Protein 6YOA (pdb70)

Foldseek 3Di:
DFKFKEKEAEWAPQQQQQADFPPIGTFFFWKKKKWWAPAPPHHTPDIDMWTAHPRRMTIDIDPDFDFFIWMKMAGDAGPDPQFTAQDDPVHDGDIGIDTDGGDGDDYHYDYYGYTYRPDHDDCSVVRCVVVPHDRDPD/DKAKEKEFEWAPQAQQFADFPPIGGFFFWKKKKWWAADVVRGGDDIDIWTAHPRRMTMDIGDCVVPWTKMKMATDATPDVQFGAQDDDPPHGDIFIDTHDDPPSDYHYGYYGYTYGPDHDPCVVVGCVVVPHDRDDD

Sequence (275 aa):
VSQFYIQGQVYCDTCRARFITELSEFIPGAGVRLQCKDGENGKITFTEVGYTRAEGLYSMLIERDHKNEFCEITLLSSSRKDCDEIPIEGWVKPSLKFMLNTVNGTTRTINPLGFFKKEALPKCPQVFNKLGMYPPNMSQFYIQGQVYCDTCRARFITELSEFIPGAGVRLQCKDGENGKITFTEVGYTRAEGLYSMLIERDHKNEFCEITLLSSSRKDCDEIPIEGWVKPSLKFMLNTVNGTTRTINPLGFFKKEALPKCPQVFNKLGMYPPNM

InterPro domains:
  IPR006040 Allergen Ole e 1, conserved site [PS00925] (14-23)
  IPR006041 Pollen allergen Ole e 1 family [PTHR31614] (9-142)

Secondary structure (DSSP, 8-state):
---EEEEEEEEEETT--SS--TT-EE-TT-EEEEEEESSSSS-EEEEEEEEB-GGGEEEEEE-S--EEEEEEEEEEE-S-TTS-BPP-BTTB---EEEEEE--TT-EEE---EEEEPSS--TTHHHHHHHTT-PPP--/--EEEEEEEEEETTS-SS--TT-EE-SS-EEEEEEE-TTTSSEEEEEEEE--GGGEEEEEE-GGG-S-EEEEEE---S-GGG-BPPPSSSS---EEEE---STT--EEPPPEEEEPSS--TTHHHHHHHTT-PPP--

B-factor: mean 86.42, std 21.05, range [40.09, 164.12]

Nearest PDB structures (foldseek):
  6yoa-assembly1_B  TM=9.513E-01  e=1.052E-23  Ligustrum vulgare
  4z8w-assembly1_A  TM=8.517E-01  e=1.458E-10  Plantago lanceolata
  6jhh-assembly1_A  TM=6.043E-01  e=5.921E-01  Paenibacillus barengoltzii
  6jfj-assembly1_A  TM=5.584E-01  e=1.265E+00  Paenibacillus barengoltzii
  5gni-assembly1_A  TM=4.756E-01  e=1.952E+00  Homo sapiens

Solvent-accessible surface area: 13409 Å² total; per-residue (Å²): 156,21,83,6,92,0,25,0,4,0,8,0,1,3,6,79,0,66,14,3,3,47,59,18,85,45,4,76,32,0,0,0,98,1,61,0,56,92,13,111,134,28,159,72,59,22,45,54,57,10,131,6,142,64,90,0,5,0,38,1,84,1,78,89,89,15,118,86,21,33,0,58,0,31,8,86,41,13,71,78,141,86,0,50,62,38,12,70,43,35,113,54,99,22,25,29,57,16,72,3,65,4,93,94,62,47,58,98,8,8,21,21,12,9,5,7,37,109,138,51,64,134,127,4,77,105,2,13,98,145,12,38,9,90,69,26,87,24,104,92,8,77,4,28,0,6,0,11,0,0,4,7,85,0,77,15,5,8,102,46,18,85,53,2,68,36,0,0,0,76,1,39,1,94,41,56,173,69,56,132,86,39,32,70,64,69,7,114,5,132,74,95,0,30,1,26,5,106,1,74,101,108,28,116,82,31,97,1,30,0,16,8,102,42,30,72,69,167,66,0,72,77,60,9,95,42,22,78,49,99,17,22,15,45,3,81,4,53,21,114,152,33,84,47,36,10,4,12,17,17,7,5,4,30,183,110,41,58,115,125,3,86,116,10,14,116,113,17,39,9,79,66,27,87,104

Structure (mmCIF, N/CA/C/O backbone):
data_6YOA
#
_entry.id   6YOA
#
_cell.length_a   76.484
_cell.length_b   76.484
_cell.length_c   113.498
_cell.angle_alpha   90.000
_cell.angle_beta   90.000
_cell.angle_gamma   120.000
#
_symmetry.space_group_name_H-M   'P 31 2 1'
#
loop_
_entity.id
_entity.type
_entity.pdbx_description
1 polymer 'Major pollen allergen Lig v 1'
2 non-polymer 'NICKEL (II) ION'
#
loop_
_atom_site.group_PDB
_atom_site.id
_atom_site.type_symbol
_atom_site.label_atom_id
_atom_site.label_alt_id
_atom_site.label_comp_id
_atom_site.label_asym_id
_atom_site.label_entity_id
_atom_site.label_seq_id
_atom_site.pdbx_PDB_ins_code
_atom_site.Cartn_x
_atom_site.Cartn_y
_atom_site.Cartn_z
_atom_site.occupancy
_atom_site.B_iso_or_equiv
_atom_site.auth_seq_id
_atom_site.auth_comp_id
_atom_site.auth_asym_id
_atom_site.auth_atom_id
_atom_site.pdbx_PDB_model_num
ATOM 1 N N . VAL A 1 8 ? 6.273 12.082 -21.035 1.00 82.21 8 VAL A N 1
ATOM 2 C CA . VAL A 1 8 ? 7.157 11.441 -20.063 1.00 105.81 8 VAL A CA 1
ATOM 3 C C . VAL A 1 8 ? 8.432 12.264 -19.893 1.00 117.91 8 VAL A C 1
ATOM 4 O O . VAL A 1 8 ? 8.892 12.925 -20.826 1.00 119.36 8 VAL A O 1
ATOM 8 N N . SER A 1 9 ? 9.007 12.211 -18.687 1.00 117.93 9 SER A N 1
ATOM 9 C CA . SER A 1 9 ? 10.260 12.891 -18.357 1.00 118.65 9 SER A CA 1
ATOM 10 C C . SER A 1 9 ? 11.465 11.982 -18.626 1.00 118.47 9 SER A C 1
ATOM 11 O O . SER A 1 9 ? 11.328 10.770 -18.805 1.00 121.36 9 SER A O 1
ATOM 14 N N . GLN A 1 10 ? 12.650 12.600 -18.702 1.00 112.26 10 GLN A N 1
ATOM 15 C CA . GLN A 1 10 ? 13.910 11.877 -18.896 1.00 111.18 10 GLN A CA 1
ATOM 16 C C . GLN A 1 10 ? 15.016 12.638 -18.167 1.00 116.02 10 GLN A C 1
ATOM 17 O O . GLN A 1 10 ? 15.517 13.642 -18.680 1.00 113.70 10 GLN A O 1
ATOM 23 N N . PHE A 1 11 ? 15.419 12.144 -16.990 1.00 111.59 11 PHE A N 1
ATOM 24 C CA . PHE A 1 11 ? 16.351 12.822 -16.088 1.00 101.54 11 PHE A CA 1
ATOM 25 C C . PHE A 1 11 ? 17.559 11.931 -15.806 1.00 104.52 11 PHE A C 1
ATOM 26 O O . PHE A 1 11 ? 17.398 10.788 -15.367 1.00 101.96 11 PHE A O 1
ATOM 34 N N . TYR A 1 12 ? 18.761 12.465 -16.041 1.00 104.61 12 TYR A N 1
ATOM 35 C CA . TYR A 1 12 ? 20.004 11.671 -15.871 1.00 99.39 12 TYR A CA 1
ATOM 36 C C . TYR A 1 12 ? 20.857 12.178 -14.712 1.00 95.60 12 TYR A C 1
ATOM 37 O O . TYR A 1 12 ? 21.090 13.389 -14.618 1.00 98.33 12 TYR A O 1
ATOM 46 N N . ILE A 1 13 ? 21.338 11.247 -13.890 1.00 87.48 13 ILE A N 1
ATOM 47 C CA . ILE A 1 13 ? 22.259 11.578 -12.767 1.00 95.35 13 ILE A CA 1
ATOM 48 C C . ILE A 1 13 ? 23.518 10.743 -12.985 1.00 84.87 13 ILE A C 1
ATOM 49 O O . ILE A 1 13 ? 23.406 9.523 -13.051 1.00 78.18 13 ILE A O 1
ATOM 54 N N . GLN A 1 14 ? 24.667 11.401 -13.111 1.00 82.37 14 GLN A N 1
ATOM 55 C CA . GLN A 1 14 ? 25.925 10.689 -13.428 1.00 78.05 14 GLN A CA 1
ATOM 56 C C . GLN A 1 14 ? 26.963 10.907 -12.331 1.00 71.46 14 GLN A C 1
ATOM 57 O O . GLN A 1 14 ? 26.987 11.991 -11.755 1.00 74.09 14 GLN A O 1
ATOM 63 N N . GLY A 1 15 ? 27.767 9.878 -12.071 1.00 65.76 15 GLY A N 1
ATOM 64 C CA . GLY A 1 15 ? 28.883 9.913 -11.147 1.00 65.67 15 GLY A CA 1
ATOM 65 C C . GLY A 1 15 ? 30.120 9.314 -11.789 1.00 46.96 15 GLY A C 1
ATOM 66 O O . GLY A 1 15 ? 30.100 8.915 -12.953 1.00 60.45 15 GLY A O 1
ATOM 67 N N . GLN A 1 16 ? 31.200 9.254 -11.012 1.00 61.36 16 GLN A N 1
ATOM 68 C CA . GLN A 1 16 ? 32.455 8.677 -11.480 1.00 54.24 16 GLN A CA 1
ATOM 69 C C . GLN A 1 16 ? 32.919 7.599 -10.515 1.00 55.24 16 GLN A C 1
ATOM 70 O O . GLN A 1 16 ? 32.680 7.677 -9.306 1.00 56.06 16 GLN A O 1
ATOM 76 N N . VAL A 1 17 ? 33.585 6.585 -11.064 1.00 55.09 17 VAL A N 1
ATOM 77 C CA . VAL A 1 17 ? 34.244 5.550 -10.273 1.00 59.57 17 VAL A CA 1
ATOM 78 C C . VAL A 1 17 ? 35.747 5.671 -10.502 1.00 55.88 17 VAL A C 1
ATOM 79 O O . VAL A 1 17 ? 36.203 5.768 -11.650 1.00 54.54 17 VAL A O 1
ATOM 83 N N . TYR A 1 18 ? 36.507 5.699 -9.407 1.00 55.82 18 TYR A N 1
ATOM 84 C CA . TYR A 1 18 ? 37.955 5.853 -9.442 1.00 71.31 18 TYR A CA 1
ATOM 85 C C . TYR A 1 18 ? 38.598 4.709 -8.670 1.00 64.65 18 TYR A C 1
ATOM 86 O O . TYR A 1 18 ? 37.974 4.097 -7.799 1.00 62.07 18 TYR A O 1
ATOM 95 N N . CYS A 1 19 ? 39.860 4.426 -8.999 1.00 62.35 19 CYS A N 1
ATOM 96 C CA . CYS A 1 19 ? 40.677 3.505 -8.214 1.00 59.14 19 CYS A CA 1
ATOM 97 C C . CYS A 1 19 ? 41.403 4.323 -7.152 1.00 70.12 19 CYS A C 1
ATOM 98 O O . CYS A 1 19 ? 42.311 5.103 -7.470 1.00 65.92 19 CYS A O 1
ATOM 101 N N . ASP A 1 20 ? 40.978 4.175 -5.895 1.00 65.45 20 ASP A N 1
ATOM 102 C CA . ASP A 1 20 ? 41.671 4.851 -4.810 1.00 59.51 20 ASP A CA 1
ATOM 103 C C . ASP A 1 20 ? 43.061 4.250 -4.683 1.00 68.89 20 ASP A C 1
ATOM 104 O O . ASP A 1 20 ? 43.274 3.267 -3.963 1.00 73.17 20 ASP A O 1
ATOM 109 N N . THR A 1 21 ? 44.011 4.836 -5.405 1.00 75.07 21 THR A N 1
ATOM 110 C CA . THR A 1 21 ? 45.352 4.276 -5.467 1.00 71.46 21 THR A CA 1
ATOM 111 C C . THR A 1 21 ? 46.071 4.383 -4.133 1.00 74.14 21 THR A C 1
ATOM 112 O O . THR A 1 21 ? 46.938 3.556 -3.829 1.00 95.25 21 THR A O 1
ATOM 116 N N . CYS A 1 22 ? 45.730 5.386 -3.332 1.00 79.09 22 CYS A N 1
ATOM 117 C CA . CYS A 1 22 ? 46.381 5.632 -2.054 1.00 87.27 22 CYS A CA 1
ATOM 118 C C . CYS A 1 22 ? 45.577 5.102 -0.876 1.00 82.46 22 CYS A C 1
ATOM 119 O O . CYS A 1 22 ? 45.959 5.336 0.277 1.00 83.64 22 CYS A O 1
ATOM 122 N N . ARG A 1 23 ? 44.473 4.399 -1.141 1.00 84.18 23 ARG A N 1
ATOM 123 C CA . ARG A 1 23 ? 43.618 3.835 -0.093 1.00 84.28 23 ARG A CA 1
ATOM 124 C C . ARG A 1 23 ? 43.172 4.908 0.902 1.00 80.49 23 ARG A C 1
ATOM 125 O O . ARG A 1 23 ? 43.126 4.682 2.111 1.00 84.74 23 ARG A O 1
ATOM 133 N N . ALA A 1 24 ? 42.830 6.088 0.388 1.00 87.04 24 ALA A N 1
ATOM 134 C CA . ALA A 1 24 ? 42.530 7.235 1.235 1.00 85.32 24 ALA A CA 1
ATOM 135 C C . ALA A 1 24 ? 41.043 7.421 1.509 1.00 78.71 24 ALA A C 1
ATOM 136 O O . ALA A 1 24 ? 40.686 8.313 2.287 1.00 78.69 24 ALA A O 1
ATOM 138 N N . ARG A 1 25 ? 40.174 6.613 0.902 1.00 72.70 25 ARG A N 1
ATOM 139 C CA . ARG A 1 25 ? 38.722 6.765 0.976 1.00 64.75 25 ARG A CA 1
ATOM 140 C C . ARG A 1 25 ? 38.248 8.103 0.408 1.00 61.81 25 ARG A C 1
ATOM 141 O O . ARG A 1 25 ? 37.103 8.503 0.645 1.00 51.88 25 ARG A O 1
ATOM 149 N N . PHE A 1 26 ? 39.108 8.812 -0.323 1.00 63.09 26 PHE A N 1
ATOM 150 C CA . PHE A 1 26 ? 38.706 9.939 -1.153 1.00 70.39 26 PHE A CA 1
ATOM 151 C C . PHE A 1 26 ? 39.627 9.970 -2.364 1.00 67.06 26 PHE A C 1
ATOM 152 O O . PHE A 1 26 ? 40.599 9.216 -2.452 1.00 65.68 26 PHE A O 1
ATOM 160 N N . ILE A 1 27 ? 39.319 10.852 -3.299 1.00 59.49 27 ILE A N 1
ATOM 161 C CA . ILE A 1 27 ? 39.959 10.849 -4.606 1.00 58.23 27 ILE A CA 1
ATOM 162 C C . ILE A 1 27 ? 41.095 11.866 -4.588 1.00 65.37 27 ILE A C 1
ATOM 163 O O . ILE A 1 27 ? 40.934 12.973 -4.061 1.00 61.76 27 ILE A O 1
ATOM 168 N N . THR A 1 28 ? 42.256 11.482 -5.120 1.00 66.13 28 THR A N 1
ATOM 169 C CA . THR A 1 28 ? 43.463 12.297 -5.021 1.00 62.51 28 THR A CA 1
ATOM 170 C C . THR A 1 28 ? 44.065 12.517 -6.400 1.00 67.04 28 THR A C 1
ATOM 171 O O . THR A 1 28 ? 43.573 12.028 -7.412 1.00 56.27 28 THR A O 1
ATOM 175 N N . GLU A 1 29 ? 45.193 13.234 -6.418 1.00 78.81 29 GLU A N 1
ATOM 176 C CA . GLU A 1 29 ? 45.915 13.554 -7.680 1.00 73.75 29 GLU A CA 1
ATOM 177 C C . GLU A 1 29 ? 46.416 12.267 -8.349 1.00 78.57 29 GLU A C 1
ATOM 178 O O . GLU A 1 29 ? 46.617 12.290 -9.579 1.00 86.02 29 GLU A O 1
ATOM 184 N N . LEU A 1 30 ? 46.610 11.192 -7.575 1.00 70.27 30 LEU A N 1
ATOM 185 C CA . LEU A 1 30 ? 47.099 9.943 -8.140 1.00 80.59 30 LEU A CA 1
ATOM 186 C C . LEU A 1 30 ? 46.042 8.839 -8.137 1.00 77.91 30 LEU A C 1
ATOM 187 O O . LEU A 1 30 ? 46.397 7.656 -8.208 1.00 67.06 30 LEU A O 1
ATOM 192 N N . SER A 1 31 ? 44.762 9.193 -8.037 1.00 68.41 31 SER A N 1
ATOM 193 C CA . SER A 1 31 ? 43.670 8.263 -8.286 1.00 66.48 31 SER A CA 1
ATOM 194 C C . SER A 1 31 ? 43.496 8.055 -9.791 1.00 76.14 31 SER A C 1
ATOM 195 O O . SER A 1 31 ? 43.859 8.910 -10.606 1.00 78.15 31 SER A O 1
ATOM 198 N N . GLU A 1 32 ? 42.947 6.897 -10.163 1.00 62.01 32 GLU A N 1
ATOM 199 C CA . GLU A 1 32 ? 42.780 6.526 -11.568 1.00 59.94 32 GLU A CA 1
ATOM 200 C C . GLU A 1 32 ? 41.361 6.023 -11.758 1.00 80.61 32 GLU A C 1
ATOM 201 O O . GLU A 1 32 ? 40.907 5.157 -11.005 1.00 83.42 32 GLU A O 1
ATOM 207 N N . PHE A 1 33 ? 40.663 6.557 -12.749 1.00 70.35 33 PHE A N 1
ATOM 208 C CA . PHE A 1 33 ? 39.285 6.143 -12.917 1.00 63.48 33 PHE A CA 1
ATOM 209 C C . PHE A 1 33 ? 39.217 4.739 -13.516 1.00 65.60 33 PHE A C 1
ATOM 210 O O . PHE A 1 33 ? 40.135 4.276 -14.200 1.00 63.91 33 PHE A O 1
ATOM 218 N N . ILE A 1 34 ? 38.118 4.050 -13.231 1.00 67.18 34 ILE A N 1
ATOM 219 C CA . ILE A 1 34 ? 37.874 2.701 -13.729 1.00 57.79 34 ILE A CA 1
ATOM 220 C C . ILE A 1 34 ? 36.771 2.782 -14.781 1.00 68.24 34 ILE A C 1
ATOM 221 O O . ILE A 1 34 ? 35.604 3.048 -14.442 1.00 55.60 34 ILE A O 1
ATOM 226 N N . PRO A 1 35 ? 37.088 2.586 -16.059 1.00 73.66 35 PRO A N 1
ATOM 227 C CA . PRO A 1 35 ? 36.039 2.374 -17.062 1.00 71.59 35 PRO A CA 1
ATOM 228 C C . PRO A 1 35 ? 35.537 0.939 -17.003 1.00 75.86 35 PRO A C 1
ATOM 229 O O . PRO A 1 35 ? 36.310 -0.006 -16.811 1.00 77.16 35 PRO A O 1
ATOM 233 N N . GLY A 1 36 ? 34.225 0.779 -17.152 1.00 67.44 36 GLY A N 1
ATOM 234 C CA . GLY A 1 36 ? 33.619 -0.533 -17.021 1.00 72.58 36 GLY A CA 1
ATOM 235 C C . GLY A 1 36 ? 33.342 -0.970 -15.601 1.00 74.13 36 GLY A C 1
ATOM 236 O O . GLY A 1 36 ? 33.203 -2.176 -15.354 1.00 72.65 36 GLY A O 1
ATOM 237 N N . ALA A 1 37 ? 33.271 -0.038 -14.652 1.00 60.29 37 ALA A N 1
ATOM 238 C CA . ALA A 1 37 ? 32.902 -0.420 -13.303 1.00 65.93 37 ALA A CA 1
ATOM 239 C C . ALA A 1 37 ? 31.386 -0.570 -13.205 1.00 74.20 37 ALA A C 1
ATOM 240 O O . ALA A 1 37 ? 30.637 -0.159 -14.094 1.00 77.54 37 ALA A O 1
ATOM 242 N N . GLY A 1 38 ? 30.936 -1.177 -12.112 1.00 80.15 38 GLY A N 1
ATOM 243 C CA . GLY A 1 38 ? 29.527 -1.483 -11.901 1.00 78.61 38 GLY A CA 1
ATOM 244 C C . GLY A 1 38 ? 28.958 -0.711 -10.720 1.00 75.57 38 GLY A C 1
ATOM 245 O O . GLY A 1 38 ? 29.569 -0.663 -9.649 1.00 70.33 38 GLY A O 1
ATOM 246 N N . VAL A 1 39 ? 27.768 -0.147 -10.924 1.00 76.71 39 VAL A N 1
ATOM 247 C CA . VAL A 1 39 ? 27.129 0.755 -9.971 1.00 72.88 39 VAL A CA 1
ATOM 248 C C . VAL A 1 39 ? 25.659 0.366 -9.858 1.00 78.35 39 VAL A C 1
ATOM 249 O O . VAL A 1 39 ? 24.981 0.183 -10.877 1.00 78.36 39 VAL A O 1
ATOM 253 N N . ARG A 1 40 ? 25.164 0.233 -8.625 1.00 75.73 40 ARG A N 1
ATOM 254 C CA . ARG A 1 40 ? 23.774 -0.132 -8.368 1.00 85.72 40 ARG A CA 1
ATOM 255 C C . ARG A 1 40 ? 23.065 1.024 -7.675 1.00 74.57 40 ARG A C 1
ATOM 256 O O . ARG A 1 40 ? 23.464 1.442 -6.583 1.00 79.68 40 ARG A O 1
ATOM 264 N N . LEU A 1 41 ? 22.012 1.532 -8.304 1.00 82.04 41 LEU A N 1
ATOM 265 C CA . LEU A 1 41 ? 21.168 2.576 -7.741 1.00 85.54 41 LEU A CA 1
ATOM 266 C C . LEU A 1 41 ? 19.879 1.957 -7.211 1.00 96.72 41 LEU A C 1
ATOM 267 O O . LEU A 1 41 ? 19.346 1.011 -7.803 1.00 86.46 41 LEU A O 1
ATOM 272 N N . GLN A 1 42 ? 19.374 2.481 -6.092 1.00 100.13 42 GLN A N 1
ATOM 273 C CA . GLN A 1 42 ? 18.108 1.969 -5.563 1.00 102.06 42 GLN A CA 1
ATOM 274 C C . GLN A 1 42 ? 17.360 3.052 -4.799 1.00 86.64 42 GLN A C 1
ATOM 275 O O . GLN A 1 42 ? 17.878 3.581 -3.807 1.00 86.97 42 GLN A O 1
ATOM 281 N N . CYS A 1 43 ? 16.136 3.355 -5.233 1.00 80.35 43 CYS A N 1
ATOM 282 C CA . CYS A 1 43 ? 15.308 4.356 -4.574 1.00 94.11 43 CYS A CA 1
ATOM 283 C C . CYS A 1 43 ? 14.255 3.688 -3.687 1.00 105.07 43 CYS A C 1
ATOM 284 O O . CYS A 1 43 ? 13.927 2.505 -3.838 1.00 100.12 43 CYS A O 1
ATOM 287 N N . LYS A 1 44 ? 13.745 4.465 -2.731 1.00 104.04 44 LYS A N 1
ATOM 288 C CA . LYS A 1 44 ? 12.791 3.951 -1.763 1.00 101.18 44 LYS A CA 1
ATOM 289 C C . LYS A 1 44 ? 11.696 4.978 -1.500 1.00 111.25 44 LYS A C 1
ATOM 290 O O . LYS A 1 44 ? 11.923 6.192 -1.555 1.00 107.07 44 LYS A O 1
ATOM 296 N N . ASP A 1 45 ? 10.491 4.446 -1.261 1.00 119.49 45 ASP A N 1
ATOM 297 C CA . ASP A 1 45 ? 9.343 5.186 -0.738 1.00 123.85 45 ASP A CA 1
ATOM 298 C C . ASP A 1 45 ? 9.750 6.214 0.304 1.00 124.91 45 ASP A C 1
ATOM 299 O O . ASP A 1 45 ? 9.376 7.389 0.217 1.00 119.16 45 ASP A O 1
ATOM 304 N N . GLY A 1 46 ? 10.501 5.776 1.309 1.00 120.43 46 GLY A N 1
ATOM 305 C CA . GLY A 1 46 ? 11.063 6.644 2.313 1.00 109.45 46 GLY A CA 1
ATOM 306 C C . GLY A 1 46 ? 12.270 5.970 2.928 1.00 108.98 46 GLY A C 1
ATOM 307 O O . GLY A 1 46 ? 12.814 5.004 2.385 1.00 110.49 46 GLY A O 1
ATOM 308 N N . GLU A 1 47 ? 12.684 6.495 4.082 1.00 115.03 47 GLU A N 1
ATOM 309 C CA . GLU A 1 47 ? 13.807 5.898 4.796 1.00 121.83 47 GLU A CA 1
ATOM 310 C C . GLU A 1 47 ? 13.564 4.418 5.081 1.00 133.44 47 GLU A C 1
ATOM 311 O O . GLU A 1 47 ? 14.512 3.620 5.076 1.00 131.75 47 GLU A O 1
ATOM 317 N N . ASN A 1 48 ? 12.303 4.032 5.316 1.00 131.26 48 ASN A N 1
ATOM 318 C CA . ASN A 1 48 ? 11.939 2.651 5.611 1.00 129.57 48 ASN A CA 1
ATOM 319 C C . ASN A 1 48 ? 10.785 2.141 4.747 1.00 122.94 48 ASN A C 1
ATOM 320 O O . ASN A 1 48 ? 10.219 1.083 5.050 1.00 125.14 48 ASN A O 1
ATOM 325 N N . GLY A 1 49 ? 10.411 2.855 3.692 1.00 117.72 49 GLY A N 1
ATOM 326 C CA . GLY A 1 49 ? 9.380 2.395 2.787 1.00 118.75 49 GLY A CA 1
ATOM 327 C C . GLY A 1 49 ? 9.875 1.311 1.843 1.00 114.56 49 GLY A C 1
ATOM 328 O O . GLY A 1 49 ? 10.916 0.685 2.044 1.00 118.14 49 GLY A O 1
ATOM 329 N N . LYS A 1 50 ? 9.054 1.056 0.819 1.00 120.10 50 LYS A N 1
ATOM 330 C CA . LYS A 1 50 ? 9.355 0.029 -0.212 1.00 117.39 50 LYS A CA 1
ATOM 331 C C . LYS A 1 50 ? 10.104 0.701 -1.366 1.00 106.20 50 LYS A C 1
ATOM 332 O O . LYS A 1 50 ? 9.893 1.910 -1.584 1.00 110.04 50 LYS A O 1
ATOM 338 N N . ILE A 1 51 ? 10.942 -0.064 -2.068 1.00 100.28 51 ILE A N 1
ATOM 339 C CA . ILE A 1 51 ? 11.719 0.469 -3.179 1.00 109.16 51 ILE A CA 1
ATOM 340 C C . ILE A 1 51 ? 10.808 0.806 -4.346 1.00 105.54 51 ILE A C 1
ATOM 341 O O . ILE A 1 51 ? 9.880 0.058 -4.678 1.00 109.47 51 ILE A O 1
ATOM 346 N N . THR A 1 52 ? 11.075 1.944 -4.983 1.00 103.39 52 THR A N 1
ATOM 347 C CA . THR A 1 52 ? 10.330 2.280 -6.188 1.00 109.44 52 THR A CA 1
ATOM 348 C C . THR A 1 52 ? 10.919 1.572 -7.407 1.00 113.06 52 THR A C 1
ATOM 349 O O . THR A 1 52 ? 10.180 1.179 -8.318 1.00 114.38 52 THR A O 1
ATOM 353 N N . PHE A 1 53 ? 12.234 1.372 -7.426 1.00 113.72 53 PHE A N 1
ATOM 354 C CA . PHE A 1 53 ? 12.898 0.625 -8.491 1.00 114.05 53 PHE A CA 1
ATOM 355 C C . PHE A 1 53 ? 14.347 0.390 -8.079 1.00 107.13 53 PHE A C 1
ATOM 356 O O . PHE A 1 53 ? 14.769 0.751 -6.974 1.00 99.35 53 PHE A O 1
ATOM 364 N N . THR A 1 54 ? 15.104 -0.225 -8.987 1.00 114.12 54 THR A N 1
ATOM 365 C CA . THR A 1 54 ? 16.541 -0.412 -8.820 1.00 108.79 54 THR A CA 1
ATOM 366 C C . THR A 1 54 ? 17.153 -0.635 -10.199 1.00 109.91 54 THR A C 1
ATOM 367 O O . THR A 1 54 ? 16.670 -1.484 -10.960 1.00 108.68 54 THR A O 1
ATOM 371 N N . GLU A 1 55 ? 18.150 0.177 -10.548 1.00 111.45 55 GLU A N 1
ATOM 372 C CA . GLU A 1 55 ? 18.780 0.051 -11.884 1.00 104.88 55 GLU A CA 1
ATOM 373 C C . GLU A 1 55 ? 20.295 -0.083 -11.718 1.00 92.17 55 GLU A C 1
ATOM 374 O O . GLU A 1 55 ? 20.803 0.232 -10.647 1.00 93.54 55 GLU A O 1
ATOM 380 N N . VAL A 1 56 ? 20.963 -0.564 -12.759 1.00 86.76 56 VAL A N 1
ATOM 381 C CA . VAL A 1 56 ? 22.399 -0.797 -12.764 1.00 87.64 56 VAL A CA 1
ATOM 382 C C . VAL A 1 56 ? 22.995 -0.124 -13.986 1.00 89.48 56 VAL A C 1
ATOM 383 O O . VAL A 1 56 ? 22.512 -0.321 -15.108 1.00 88.78 56 VAL A O 1
ATOM 387 N N . GLY A 1 57 ? 24.043 0.667 -13.765 1.00 87.44 57 GLY A N 1
ATOM 388 C CA . GLY A 1 57 ? 24.770 1.285 -14.846 1.00 76.68 57 GLY A CA 1
ATOM 389 C C . GLY A 1 57 ? 26.242 0.968 -14.726 1.00 75.77 57 GLY A C 1
ATOM 390 O O . GLY A 1 57 ? 26.745 0.603 -13.662 1.00 88.35 57 GLY A O 1
ATOM 391 N N . TYR A 1 58 ? 26.935 1.099 -15.850 1.00 71.98 58 TYR A N 1
ATOM 392 C CA . TYR A 1 58 ? 28.370 0.894 -15.892 1.00 73.11 58 TYR A CA 1
ATOM 393 C C . TYR A 1 58 ? 29.044 2.146 -16.434 1.00 73.63 58 TYR A C 1
ATOM 394 O O . TYR A 1 58 ? 28.416 3.002 -17.069 1.00 59.26 58 TYR A O 1
ATOM 403 N N . THR A 1 59 ? 30.340 2.244 -16.167 1.00 74.73 59 THR A N 1
ATOM 404 C CA . THR A 1 59 ? 31.097 3.460 -16.418 1.00 54.51 59 THR A CA 1
ATOM 405 C C . THR A 1 59 ? 31.777 3.373 -17.777 1.00 61.05 59 THR A C 1
ATOM 406 O O . THR A 1 59 ? 32.381 2.345 -18.112 1.00 61.25 59 THR A O 1
ATOM 410 N N . ARG A 1 60 ? 31.655 4.442 -18.567 1.00 61.77 60 ARG A N 1
ATOM 411 C CA . ARG A 1 60 ? 32.390 4.533 -19.824 1.00 64.53 60 ARG A CA 1
ATOM 412 C C . ARG A 1 60 ? 33.761 5.156 -19.571 1.00 47.81 60 ARG A C 1
ATOM 413 O O . ARG A 1 60 ? 34.412 4.839 -18.570 1.00 47.01 60 ARG A O 1
ATOM 421 N N . ALA A 1 61 ? 34.209 6.042 -20.457 1.00 64.67 61 ALA A N 1
ATOM 422 C CA . ALA A 1 61 ? 35.491 6.702 -20.248 1.00 69.37 61 ALA A CA 1
ATOM 423 C C . ALA A 1 61 ? 35.451 7.589 -19.004 1.00 60.27 61 ALA A C 1
ATOM 424 O O . ALA A 1 61 ? 34.395 8.071 -18.577 1.00 71.09 61 ALA A O 1
ATOM 426 N N . GLU A 1 62 ? 36.639 7.763 -18.412 1.00 55.60 62 GLU A N 1
ATOM 427 C CA . GLU A 1 62 ? 36.857 8.564 -17.174 1.00 69.60 62 GLU A CA 1
ATOM 428 C C . GLU A 1 62 ? 36.001 8.005 -16.029 1.00 64.99 62 GLU A C 1
ATOM 429 O O . GLU A 1 62 ? 35.675 8.782 -15.110 1.00 58.56 62 GLU A O 1
ATOM 435 N N . GLY A 1 63 ? 35.656 6.712 -16.083 1.00 68.74 63 GLY A N 1
ATOM 436 C CA . GLY A 1 63 ? 34.881 6.103 -15.021 1.00 61.65 63 GLY A CA 1
ATOM 437 C C . GLY A 1 63 ? 33.498 6.677 -14.875 1.00 49.98 63 GLY A C 1
ATOM 438 O O . GLY A 1 63 ? 32.853 6.466 -13.847 1.00 54.80 63 GLY A O 1
ATOM 439 N N . LEU A 1 64 ? 33.022 7.399 -15.886 1.00 57.46 64 LEU A N 1
ATOM 440 C CA . LEU A 1 64 ? 31.747 8.098 -15.809 1.00 62.44 64 LEU A CA 1
ATOM 441 C C . LEU A 1 64 ? 30.601 7.170 -16.195 1.00 56.58 64 LEU A C 1
ATOM 442 O O . LEU A 1 64 ? 30.651 6.508 -17.235 1.00 70.19 64 LEU A O 1
ATOM 447 N N . TYR A 1 65 ? 29.567 7.128 -15.359 1.00 55.82 65 TYR A N 1
ATOM 448 C CA . TYR A 1 65 ? 28.362 6.349 -15.620 1.00 66.38 65 TYR A CA 1
ATOM 449 C C . TYR A 1 65 ? 27.147 7.272 -15.671 1.00 66.84 65 TYR A C 1
ATOM 450 O O . TYR A 1 65 ? 27.068 8.244 -14.914 1.00 64.95 65 TYR A O 1
ATOM 459 N N . SER A 1 66 ? 26.200 6.972 -16.562 1.00 77.49 66 SER A N 1
ATOM 460 C CA . SER A 1 66 ? 24.984 7.767 -16.725 1.00 73.82 66 SER A CA 1
ATOM 461 C C . SER A 1 66 ? 23.777 6.910 -16.374 1.00 77.05 66 SER A C 1
ATOM 462 O O . SER A 1 66 ? 23.589 5.829 -16.946 1.00 78.84 66 SER A O 1
ATOM 465 N N . MET A 1 67 ? 22.957 7.401 -15.452 1.00 86.33 67 MET A N 1
ATOM 466 C CA . MET A 1 67 ? 21.777 6.693 -14.983 1.00 82.98 67 MET A CA 1
ATOM 467 C C . MET A 1 67 ? 20.529 7.357 -15.543 1.00 89.21 67 MET A C 1
ATOM 468 O O . MET A 1 67 ? 20.428 8.588 -15.565 1.00 83.52 67 MET A O 1
ATOM 473 N N . LEU A 1 68 ? 19.580 6.534 -15.984 1.00 103.52 68 LEU A N 1
ATOM 474 C CA . LEU A 1 68 ? 18.345 6.996 -16.603 1.00 98.68 68 LEU A CA 1
ATOM 475 C C . LEU A 1 68 ? 17.203 6.978 -15.593 1.00 102.42 68 LEU A C 1
ATOM 476 O O . LEU A 1 68 ? 16.992 5.984 -14.892 1.00 112.31 68 LEU A O 1
ATOM 481 N N . ILE A 1 69 ? 16.463 8.074 -15.527 1.00 98.51 69 ILE A N 1
ATOM 482 C CA . ILE A 1 69 ? 15.246 8.144 -14.719 1.00 106.53 69 ILE A CA 1
ATOM 483 C C . ILE A 1 69 ? 14.102 8.413 -15.685 1.00 113.22 69 ILE A C 1
ATOM 484 O O . ILE A 1 69 ? 13.768 9.566 -15.982 1.00 106.88 69 ILE A O 1
ATOM 489 N N . GLU A 1 70 ? 13.479 7.340 -16.166 1.00 114.47 70 GLU A N 1
ATOM 490 C CA . GLU A 1 70 ? 12.438 7.472 -17.174 1.00 117.59 70 GLU A CA 1
ATOM 491 C C . GLU A 1 70 ? 11.140 8.063 -16.635 1.00 112.30 70 GLU A C 1
ATOM 492 O O . GLU A 1 70 ? 10.230 8.321 -17.425 1.00 114.12 70 GLU A O 1
ATOM 498 N N . ARG A 1 71 ? 11.020 8.284 -15.329 1.00 102.33 71 ARG A N 1
ATOM 499 C CA . ARG A 1 71 ? 9.698 8.535 -14.788 1.00 111.97 71 ARG A CA 1
ATOM 500 C C . ARG A 1 71 ? 9.565 10.000 -14.365 1.00 113.27 71 ARG A C 1
ATOM 501 O O . ARG A 1 71 ? 10.154 10.902 -14.982 1.00 111.30 71 ARG A O 1
ATOM 509 N N . ASP A 1 72 ? 8.747 10.239 -13.348 1.00 108.13 72 ASP A N 1
ATOM 510 C CA . ASP A 1 72 ? 8.810 11.440 -12.532 1.00 111.53 72 ASP A CA 1
ATOM 511 C C . ASP A 1 72 ? 8.843 10.992 -11.077 1.00 115.46 72 ASP A C 1
ATOM 512 O O . ASP A 1 72 ? 7.957 10.250 -10.631 1.00 116.67 72 ASP A O 1
ATOM 517 N N . HIS A 1 73 ? 9.880 11.408 -10.350 1.00 111.88 73 HIS A N 1
ATOM 518 C CA . HIS A 1 73 ? 10.036 11.035 -8.948 1.00 109.86 73 HIS A CA 1
ATOM 519 C C . HIS A 1 73 ? 10.301 12.257 -8.086 1.00 105.20 73 HIS A C 1
ATOM 520 O O . HIS A 1 73 ? 11.120 13.110 -8.443 1.00 104.94 73 HIS A O 1
ATOM 527 N N . LYS A 1 74 ? 9.651 12.311 -6.924 1.00 106.02 74 LYS A N 1
ATOM 528 C CA . LYS A 1 74 ? 9.870 13.393 -5.975 1.00 103.23 74 LYS A CA 1
ATOM 529 C C . LYS A 1 74 ? 10.037 12.863 -4.556 1.00 109.40 74 LYS A C 1
ATOM 530 O O . LYS A 1 74 ? 9.207 12.081 -4.074 1.00 110.87 74 LYS A O 1
ATOM 536 N N . ASN A 1 75 ? 11.120 13.307 -3.900 1.00 109.93 75 ASN A N 1
ATOM 537 C CA . ASN A 1 75 ? 11.407 13.039 -2.485 1.00 102.16 75 ASN A CA 1
ATOM 538 C C . ASN A 1 75 ? 11.500 11.547 -2.189 1.00 99.54 75 ASN A C 1
ATOM 539 O O . ASN A 1 75 ? 10.936 11.035 -1.219 1.00 100.33 75 ASN A O 1
ATOM 544 N N . GLU A 1 76 ? 12.259 10.859 -3.027 1.00 108.21 76 GLU A N 1
ATOM 545 C CA . GLU A 1 76 ? 12.495 9.432 -2.911 1.00 108.39 76 GLU A CA 1
ATOM 546 C C . GLU A 1 76 ? 13.885 9.204 -2.329 1.00 93.58 76 GLU A C 1
ATOM 547 O O . GLU A 1 76 ? 14.816 9.963 -2.612 1.00 87.14 76 GLU A O 1
ATOM 553 N N . PHE A 1 77 ? 14.018 8.161 -1.513 1.00 92.03 77 PHE A N 1
ATOM 554 C CA . PHE A 1 77 ? 15.245 7.900 -0.758 1.00 95.53 77 PHE A CA 1
ATOM 555 C C . PHE A 1 77 ? 16.102 6.915 -1.543 1.00 88.35 77 PHE A C 1
ATOM 556 O O . PHE A 1 77 ? 15.886 5.697 -1.493 1.00 73.62 77 PHE A O 1
ATOM 564 N N . CYS A 1 78 ? 17.088 7.451 -2.254 1.00 75.49 78 CYS A N 1
ATOM 565 C CA . CYS A 1 78 ? 17.954 6.700 -3.150 1.00 85.67 78 CYS A CA 1
ATOM 566 C C . CYS A 1 78 ? 19.378 6.653 -2.596 1.00 77.16 78 CYS A C 1
ATOM 567 O O . CYS A 1 78 ? 19.808 7.524 -1.833 1.00 77.85 78 CYS A O 1
ATOM 570 N N . GLU A 1 79 ? 20.125 5.625 -2.993 1.00 73.04 79 GLU A N 1
ATOM 571 C CA . GLU A 1 79 ? 21.555 5.594 -2.714 1.00 81.85 79 GLU A CA 1
ATOM 572 C C . GLU A 1 79 ? 22.247 4.721 -3.749 1.00 73.78 79 GLU A C 1
ATOM 573 O O . GLU A 1 79 ? 21.687 3.725 -4.215 1.00 74.87 79 GLU A O 1
ATOM 579 N N . ILE A 1 80 ? 23.448 5.127 -4.122 1.00 80.77 80 ILE A N 1
ATOM 580 C CA . ILE A 1 80 ? 24.237 4.454 -5.144 1.00 77.30 80 ILE A CA 1
ATOM 581 C C . ILE A 1 80 ? 25.302 3.632 -4.442 1.00 75.45 80 ILE A C 1
ATOM 582 O O . ILE A 1 80 ? 25.948 4.108 -3.499 1.00 78.87 80 ILE A O 1
ATOM 587 N N . THR A 1 81 ? 25.458 2.383 -4.865 1.00 71.78 81 THR A N 1
ATOM 588 C CA . THR A 1 81 ? 26.400 1.476 -4.233 1.00 76.01 81 THR A CA 1
ATOM 589 C C . THR A 1 81 ? 27.323 0.884 -5.289 1.00 76.76 81 THR A C 1
ATOM 590 O O . THR A 1 81 ? 26.965 0.789 -6.465 1.00 82.31 81 THR A O 1
ATOM 594 N N . LEU A 1 82 ? 28.528 0.519 -4.858 1.00 78.19 82 LEU A N 1
ATOM 595 C CA . LEU A 1 82 ? 29.471 -0.158 -5.737 1.00 73.05 82 LEU A CA 1
ATOM 596 C C . LEU A 1 82 ? 29.023 -1.594 -5.994 1.00 84.29 82 LEU A C 1
ATOM 597 O O . LEU A 1 82 ? 28.365 -2.223 -5.156 1.00 82.75 82 LEU A O 1
ATOM 602 N N . LEU A 1 83 ? 29.391 -2.115 -7.170 1.00 84.13 83 LEU A N 1
ATOM 603 C CA . LEU A 1 83 ? 28.937 -3.438 -7.596 1.00 81.20 83 LEU A CA 1
ATOM 604 C C . LEU A 1 83 ? 30.062 -4.300 -8.176 1.00 77.90 83 LEU A C 1
ATOM 605 O O . LEU A 1 83 ? 30.280 -5.424 -7.712 1.00 75.51 83 LEU A O 1
ATOM 610 N N . SER A 1 84 ? 30.764 -3.810 -9.199 1.00 74.15 84 SER A N 1
ATOM 611 C CA . SER A 1 84 ? 31.815 -4.596 -9.830 1.00 73.76 84 SER A CA 1
ATOM 612 C C . SER A 1 84 ? 32.932 -3.684 -10.322 1.00 74.06 84 SER A C 1
ATOM 613 O O . SER A 1 84 ? 32.703 -2.517 -10.649 1.00 67.64 84 SER A O 1
ATOM 616 N N . SER A 1 85 ? 34.145 -4.233 -10.384 1.00 69.92 85 SER A N 1
ATOM 617 C CA . SER A 1 85 ? 35.277 -3.541 -10.977 1.00 65.26 85 SER A CA 1
ATOM 618 C C . SER A 1 85 ? 35.789 -4.318 -12.178 1.00 70.95 85 SER A C 1
ATOM 619 O O . SER A 1 85 ? 35.729 -5.550 -12.211 1.00 78.88 85 SER A O 1
ATOM 622 N N . SER A 1 86 ? 36.275 -3.580 -13.173 1.00 77.22 86 SER A N 1
ATOM 623 C CA . SER A 1 86 ? 36.886 -4.153 -14.363 1.00 69.95 86 SER A CA 1
ATOM 624 C C . SER A 1 86 ? 38.385 -4.320 -14.200 1.00 77.94 86 SER A C 1
ATOM 625 O O . SER A 1 86 ? 39.084 -4.635 -15.169 1.00 84.75 86 SER A O 1
ATOM 628 N N . ARG A 1 87 ? 38.895 -4.101 -13.000 1.00 76.45 87 ARG A N 1
ATOM 629 C CA . ARG A 1 87 ? 40.327 -4.115 -12.759 1.00 77.38 87 ARG A CA 1
ATOM 630 C C . ARG A 1 87 ? 40.529 -4.789 -11.414 1.00 81.90 87 ARG A C 1
ATOM 631 O O . ARG A 1 87 ? 40.129 -4.242 -10.381 1.00 89.24 87 ARG A O 1
ATOM 639 N N . LYS A 1 88 ? 41.022 -6.032 -11.460 1.00 81.93 88 LYS A N 1
ATOM 640 C CA . LYS A 1 88 ? 41.214 -6.876 -10.250 1.00 90.24 88 LYS A CA 1
ATOM 641 C C . LYS A 1 88 ? 42.392 -6.358 -9.421 1.00 88.38 88 LYS A C 1
ATOM 642 O O . LYS A 1 88 ? 42.660 -6.942 -8.352 1.00 85.21 88 LYS A O 1
ATOM 648 N N . ASP A 1 89 ? 43.062 -5.307 -9.896 1.00 92.84 89 ASP A N 1
ATOM 649 C CA . ASP A 1 89 ? 44.212 -4.752 -9.148 1.00 88.62 89 ASP A CA 1
ATOM 650 C C . ASP A 1 89 ? 43.582 -3.734 -8.206 1.00 80.37 89 ASP A C 1
ATOM 651 O O . ASP A 1 89 ? 44.233 -3.305 -7.261 1.00 79.16 89 ASP A O 1
ATOM 656 N N . CYS A 1 90 ? 42.313 -3.425 -8.476 1.00 92.13 90 CYS A N 1
ATOM 657 C CA . CYS A 1 90 ? 41.525 -2.443 -7.713 1.00 86.06 90 CYS A CA 1
ATOM 658 C C . CYS A 1 90 ? 40.063 -2.909 -7.658 1.00 78.69 90 CYS A C 1
ATOM 659 O O . CYS A 1 90 ? 39.160 -2.346 -8.278 1.00 70.59 90 CYS A O 1
ATOM 662 N N . ASP A 1 91 ? 39.802 -3.970 -6.887 1.00 91.72 91 ASP A N 1
ATOM 663 C CA . ASP A 1 91 ? 38.462 -4.542 -6.786 1.00 93.77 91 ASP A CA 1
ATOM 664 C C . ASP A 1 91 ? 37.872 -4.506 -5.382 1.00 81.64 91 ASP A C 1
ATOM 665 O O . ASP A 1 91 ? 36.677 -4.786 -5.230 1.00 79.01 91 ASP A O 1
ATOM 670 N N . GLU A 1 92 ? 38.662 -4.177 -4.360 1.00 75.62 92 GLU A N 1
ATOM 671 C CA . GLU A 1 92 ? 38.184 -4.224 -2.986 1.00 68.18 92 GLU A CA 1
ATOM 672 C C . GLU A 1 92 ? 37.318 -3.009 -2.700 1.00 77.84 92 GLU A C 1
ATOM 673 O O . GLU A 1 92 ? 37.761 -1.867 -2.869 1.00 83.41 92 GLU A O 1
ATOM 679 N N . ILE A 1 93 ? 36.092 -3.250 -2.252 1.00 70.53 93 ILE A N 1
ATOM 680 C CA . ILE A 1 93 ? 35.241 -2.151 -1.815 1.00 76.87 93 ILE A CA 1
ATOM 681 C C . ILE A 1 93 ? 35.578 -1.819 -0.365 1.00 91.04 93 ILE A C 1
ATOM 682 O O . ILE A 1 93 ? 35.514 -2.701 0.506 1.00 80.97 93 ILE A O 1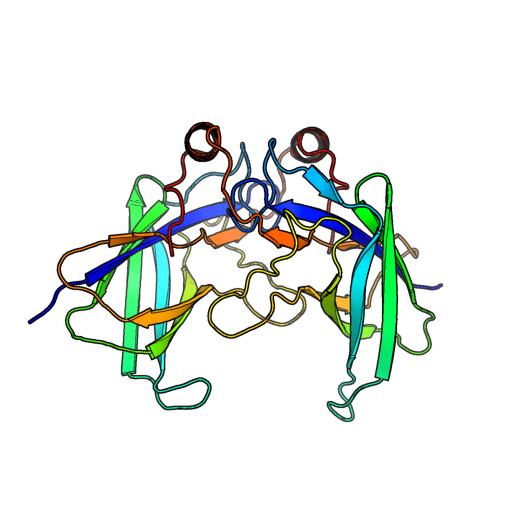
ATOM 687 N N . PRO A 1 94 ? 35.941 -0.570 -0.062 1.00 92.92 94 PRO A N 1
ATOM 688 C CA . PRO A 1 94 ? 36.326 -0.222 1.311 1.00 78.44 94 PRO A CA 1
ATOM 689 C C . PRO A 1 94 ? 35.154 -0.302 2.279 1.00 92.80 94 PRO A C 1
ATOM 690 O O . PRO A 1 94 ? 34.004 -0.040 1.926 1.00 86.99 94 PRO A O 1
ATOM 694 N N . ILE A 1 95 ? 35.469 -0.662 3.524 1.00 99.66 95 ILE A N 1
ATOM 695 C CA . ILE A 1 95 ? 34.492 -0.779 4.603 1.00 89.18 95 ILE A CA 1
ATOM 696 C C . ILE A 1 95 ? 34.758 0.315 5.626 1.00 78.12 95 ILE A C 1
ATOM 697 O O . ILE A 1 95 ? 35.913 0.584 5.969 1.00 76.26 95 ILE A O 1
ATOM 702 N N . GLU A 1 96 ? 33.689 0.939 6.117 1.00 80.82 96 GLU A N 1
ATOM 703 C CA . GLU A 1 96 ? 33.794 1.903 7.210 1.00 82.78 96 GLU A CA 1
ATOM 704 C C . GLU A 1 96 ? 33.445 1.216 8.527 1.00 81.74 96 GLU A C 1
ATOM 705 O O . GLU A 1 96 ? 32.384 1.424 9.127 1.00 75.59 96 GLU A O 1
ATOM 711 N N . GLY A 1 97 ? 34.374 0.378 8.970 1.00 80.08 97 GLY A N 1
ATOM 712 C CA . GLY A 1 97 ? 34.139 -0.400 10.165 1.00 90.21 97 GLY A CA 1
ATOM 713 C C . GLY A 1 97 ? 33.150 -1.522 9.931 1.00 80.38 97 GLY A C 1
ATOM 714 O O . GLY A 1 97 ? 33.531 -2.693 9.984 1.00 85.55 97 GLY A O 1
ATOM 715 N N . TRP A 1 98 ? 31.877 -1.189 9.656 1.00 78.62 98 TRP A N 1
ATOM 716 C CA . TRP A 1 98 ? 30.878 -2.245 9.520 1.00 94.84 98 TRP A CA 1
ATOM 717 C C . TRP A 1 98 ? 29.800 -1.981 8.467 1.00 94.68 98 TRP A C 1
ATOM 718 O O . TRP A 1 98 ? 28.860 -2.784 8.373 1.00 92.85 98 TRP A O 1
ATOM 729 N N . VAL A 1 99 ? 29.878 -0.909 7.678 1.00 83.91 99 VAL A N 1
ATOM 730 C CA . VAL A 1 99 ? 28.921 -0.671 6.606 1.00 88.43 99 VAL A CA 1
ATOM 731 C C . VAL A 1 99 ? 29.690 -0.475 5.307 1.00 89.25 99 VAL A C 1
ATOM 732 O O . VAL A 1 99 ? 30.818 0.030 5.303 1.00 86.57 99 VAL A O 1
ATOM 736 N N . LYS A 1 100 ? 29.076 -0.921 4.179 1.00 92.77 100 LYS A N 1
ATOM 737 C CA . LYS A 1 100 ? 29.622 -0.666 2.848 1.00 89.14 100 LYS A CA 1
ATOM 738 C C . LYS A 1 100 ? 29.221 0.739 2.398 1.00 78.08 100 LYS A C 1
ATOM 739 O O . LYS A 1 100 ? 28.074 1.149 2.605 1.00 85.99 100 LYS A O 1
ATOM 745 N N . PRO A 1 101 ? 30.131 1.500 1.791 1.00 71.10 101 PRO A N 1
ATOM 746 C CA . PRO A 1 101 ? 29.841 2.912 1.539 1.00 84.80 101 PRO A CA 1
ATOM 747 C C . PRO A 1 101 ? 28.755 3.052 0.488 1.00 81.98 101 PRO A C 1
ATOM 748 O O . PRO A 1 101 ? 28.456 2.124 -0.267 1.00 88.20 101 PRO A O 1
ATOM 752 N N . SER A 1 102 ? 28.151 4.237 0.456 1.00 77.22 102 SER A N 1
ATOM 753 C CA . SER A 1 102 ? 27.050 4.505 -0.460 1.00 85.17 102 SER A CA 1
ATOM 754 C C . SER A 1 102 ? 26.861 6.009 -0.569 1.00 77.69 102 SER A C 1
ATOM 755 O O . SER A 1 102 ? 27.301 6.778 0.289 1.00 77.71 102 SER A O 1
ATOM 758 N N . LEU A 1 103 ? 26.177 6.415 -1.633 1.00 79.89 103 LEU A N 1
ATOM 759 C CA . LEU A 1 103 ? 25.909 7.820 -1.922 1.00 77.32 103 LEU A CA 1
ATOM 760 C C . LEU A 1 103 ? 24.423 8.073 -1.704 1.00 70.85 103 LEU A C 1
ATOM 761 O O . LEU A 1 103 ? 23.611 7.923 -2.616 1.00 82.89 103 LEU A O 1
ATOM 766 N N . LYS A 1 104 ? 24.072 8.470 -0.489 1.00 70.03 104 LYS A N 1
ATOM 767 C CA . LYS A 1 104 ? 22.680 8.739 -0.169 1.00 86.52 104 LYS A CA 1
ATOM 768 C C . LYS A 1 104 ? 22.271 10.113 -0.687 1.00 83.50 104 LYS A C 1
ATOM 769 O O . LYS A 1 104 ? 22.999 11.099 -0.529 1.00 81.09 104 LYS A O 1
ATOM 775 N N . PHE A 1 105 ? 21.104 10.166 -1.326 1.00 81.80 105 PHE A N 1
ATOM 776 C CA . PHE A 1 105 ? 20.539 11.426 -1.789 1.00 88.14 105 PHE A CA 1
ATOM 777 C C . PHE A 1 105 ? 19.037 11.262 -1.944 1.00 86.25 105 PHE A C 1
ATOM 778 O O . PHE A 1 105 ? 18.512 10.145 -1.996 1.00 83.12 105 PHE A O 1
ATOM 786 N N . MET A 1 106 ? 18.351 12.395 -2.011 1.00 81.53 106 MET A N 1
ATOM 787 C CA . MET A 1 106 ? 16.912 12.412 -2.202 1.00 80.49 106 MET A CA 1
ATOM 788 C C . MET A 1 106 ? 16.601 12.881 -3.614 1.00 93.44 106 MET A C 1
ATOM 789 O O . MET A 1 106 ? 17.143 13.891 -4.078 1.00 77.28 106 MET A O 1
ATOM 794 N N . LEU A 1 107 ? 15.730 12.138 -4.290 1.00 102.55 107 LEU A N 1
ATOM 795 C CA . LEU A 1 107 ? 15.466 12.323 -5.709 1.00 101.92 107 LEU A CA 1
ATOM 796 C C . LEU A 1 107 ? 14.242 13.213 -5.904 1.00 98.14 107 LEU A C 1
ATOM 797 O O . LEU A 1 107 ? 13.150 12.889 -5.422 1.00 99.81 107 LEU A O 1
ATOM 802 N N . ASN A 1 108 ? 14.429 14.328 -6.617 1.00 88.99 108 ASN A N 1
ATOM 803 C CA . ASN A 1 108 ? 13.329 15.176 -7.090 1.00 93.77 108 ASN A CA 1
ATOM 804 C C . ASN A 1 108 ? 13.666 15.547 -8.536 1.00 94.64 108 ASN A C 1
ATOM 805 O O . ASN A 1 108 ? 14.322 16.563 -8.792 1.00 100.52 108 ASN A O 1
ATOM 810 N N . THR A 1 109 ? 13.206 14.715 -9.474 1.00 95.07 109 THR A N 1
ATOM 811 C CA . THR A 1 109 ? 13.602 14.821 -10.876 1.00 96.95 109 THR A CA 1
ATOM 812 C C . THR A 1 109 ? 13.138 16.136 -11.492 1.00 92.87 109 THR A C 1
ATOM 813 O O . THR A 1 109 ? 12.115 16.712 -11.108 1.00 102.48 109 THR A O 1
ATOM 817 N N . VAL A 1 110 ? 13.919 16.615 -12.462 1.00 91.25 110 VAL A N 1
ATOM 818 C CA . VAL A 1 110 ? 13.492 17.671 -13.376 1.00 111.03 110 VAL A CA 1
ATOM 819 C C . VAL A 1 110 ? 13.833 17.223 -14.792 1.00 105.30 110 VAL A C 1
ATOM 820 O O . VAL A 1 110 ? 14.899 16.645 -15.025 1.00 97.77 110 VAL A O 1
ATOM 824 N N . ASN A 1 111 ? 12.936 17.498 -15.738 1.00 107.12 111 ASN A N 1
ATOM 825 C CA . ASN A 1 111 ? 13.056 16.906 -17.066 1.00 108.79 111 ASN A CA 1
ATOM 826 C C . ASN A 1 111 ? 14.302 17.401 -17.792 1.00 112.41 111 ASN A C 1
ATOM 827 O O . ASN A 1 111 ? 14.734 18.545 -17.638 1.00 116.22 111 ASN A O 1
ATOM 832 N N . GLY A 1 112 ? 14.885 16.503 -18.579 1.00 109.88 112 GLY A N 1
ATOM 833 C CA . GLY A 1 112 ? 15.908 16.855 -19.549 1.00 113.04 112 GLY A CA 1
ATOM 834 C C . GLY A 1 112 ? 17.126 17.556 -18.994 1.00 109.61 112 GLY A C 1
ATOM 835 O O . GLY A 1 112 ? 17.569 18.562 -19.563 1.00 108.61 112 GLY A O 1
ATOM 836 N N . THR A 1 113 ? 17.688 17.049 -17.903 1.00 108.25 113 THR A N 1
ATOM 837 C CA . THR A 1 113 ? 18.899 17.653 -17.374 1.00 107.56 113 THR A CA 1
ATOM 838 C C . THR A 1 113 ? 19.689 16.606 -16.594 1.00 111.04 113 THR A C 1
ATOM 839 O O . THR A 1 113 ? 19.237 15.475 -16.379 1.00 96.72 113 THR A O 1
ATOM 843 N N . THR A 1 114 ? 20.875 17.021 -16.147 1.00 109.13 114 THR A N 1
ATOM 844 C CA . THR A 1 114 ? 21.898 16.143 -15.593 1.00 98.71 114 THR A CA 1
ATOM 845 C C . THR A 1 114 ? 22.420 16.727 -14.284 1.00 98.15 114 THR A C 1
ATOM 846 O O . THR A 1 114 ? 22.776 17.910 -14.224 1.00 100.01 114 THR A O 1
ATOM 850 N N . ARG A 1 115 ? 22.454 15.902 -13.239 1.00 93.00 115 ARG A N 1
ATOM 851 C CA . ARG A 1 115 ? 23.041 16.258 -11.951 1.00 87.97 115 ARG A CA 1
ATOM 852 C C . ARG A 1 115 ? 24.234 15.346 -11.688 1.00 91.55 115 ARG A C 1
ATOM 853 O O . ARG A 1 115 ? 24.149 14.134 -11.912 1.00 93.14 115 ARG A O 1
ATOM 861 N N . THR A 1 116 ? 25.331 15.918 -11.199 1.00 87.43 116 THR A N 1
ATOM 862 C CA . THR A 1 116 ? 26.546 15.163 -10.919 1.00 77.38 116 THR A CA 1
ATOM 863 C C . THR A 1 116 ? 26.715 14.949 -9.414 1.00 87.61 116 THR A C 1
ATOM 864 O O . THR A 1 116 ? 26.656 15.904 -8.629 1.00 72.53 116 THR A O 1
ATOM 868 N N . ILE A 1 117 ? 26.924 13.692 -9.017 1.00 83.55 117 ILE A N 1
ATOM 869 C CA . ILE A 1 117 ? 27.148 13.338 -7.619 1.00 80.14 117 ILE A CA 1
ATOM 870 C C . ILE A 1 117 ? 28.616 13.004 -7.391 1.00 66.65 117 ILE A C 1
ATOM 871 O O . ILE A 1 117 ? 29.414 12.979 -8.333 1.00 65.44 117 ILE A O 1
ATOM 876 N N . ASN A 1 118 ? 28.958 12.690 -6.145 1.00 63.02 118 ASN A N 1
ATOM 877 C CA . ASN A 1 118 ? 30.320 12.470 -5.685 1.00 70.20 118 ASN A CA 1
ATOM 878 C C . ASN A 1 118 ? 30.868 11.111 -6.139 1.00 54.02 118 ASN A C 1
ATOM 879 O O . ASN A 1 118 ? 30.110 10.169 -6.375 1.00 55.80 118 ASN A O 1
ATOM 884 N N . PRO A 1 119 ? 32.186 10.992 -6.294 1.00 61.90 119 PRO A N 1
ATOM 885 C CA . PRO A 1 119 ? 32.754 9.751 -6.834 1.00 61.13 119 PRO A CA 1
ATOM 886 C C . PRO A 1 119 ? 32.743 8.617 -5.819 1.00 44.24 119 PRO A C 1
ATOM 887 O O . PRO A 1 119 ? 32.630 8.822 -4.608 1.00 51.28 119 PRO A O 1
ATOM 891 N N . LEU A 1 120 ? 32.850 7.397 -6.339 1.00 51.39 120 LEU A N 1
ATOM 892 C CA . LEU A 1 120 ? 33.043 6.198 -5.530 1.00 62.67 120 LEU A CA 1
ATOM 893 C C . LEU A 1 120 ? 34.385 5.560 -5.875 1.00 52.23 120 LEU A C 1
ATOM 894 O O . LEU A 1 120 ? 34.785 5.527 -7.046 1.00 54.17 120 LEU A O 1
ATOM 899 N N . GLY A 1 121 ? 35.073 5.040 -4.869 1.00 57.06 121 GLY A N 1
ATOM 900 C CA . GLY A 1 121 ? 36.419 4.504 -5.047 1.00 61.38 121 GLY A CA 1
ATOM 901 C C . GLY A 1 121 ? 36.537 3.027 -4.711 1.00 59.38 121 GLY A C 1
ATOM 902 O O . GLY A 1 121 ? 35.969 2.559 -3.725 1.00 62.84 121 GLY A O 1
ATOM 903 N N . PHE A 1 122 ? 37.287 2.306 -5.536 1.00 72.36 122 PHE A N 1
ATOM 904 C CA . PHE A 1 122 ? 37.730 0.954 -5.222 1.00 60.90 122 PHE A CA 1
ATOM 905 C C . PHE A 1 122 ? 39.113 1.016 -4.592 1.00 65.46 122 PHE A C 1
ATOM 906 O O . PHE A 1 122 ? 39.922 1.884 -4.929 1.00 62.63 122 PHE A O 1
ATOM 914 N N . PHE A 1 123 ? 39.381 0.100 -3.671 1.00 75.78 123 PHE A N 1
ATOM 915 C CA . PHE A 1 123 ? 40.666 0.061 -2.984 1.00 75.88 123 PHE A CA 1
ATOM 916 C C . PHE A 1 123 ? 41.656 -0.776 -3.784 1.00 75.81 123 PHE A C 1
ATOM 917 O O . PHE A 1 123 ? 41.396 -1.954 -4.058 1.00 83.15 123 PHE A O 1
ATOM 925 N N . LYS A 1 124 ? 42.788 -0.172 -4.153 1.00 71.24 124 LYS A N 1
ATOM 926 C CA . LYS A 1 124 ? 43.938 -0.924 -4.650 1.00 93.61 124 LYS A CA 1
ATOM 927 C C . LYS A 1 124 ? 44.706 -1.494 -3.463 1.00 100.03 124 LYS A C 1
ATOM 928 O O . LYS A 1 124 ? 44.997 -0.779 -2.499 1.00 102.30 124 LYS A O 1
ATOM 934 N N . LYS A 1 125 ? 45.037 -2.789 -3.547 1.00 101.26 125 LYS A N 1
ATOM 935 C CA . LYS A 1 125 ? 45.519 -3.538 -2.385 1.00 95.70 125 LYS A CA 1
ATOM 936 C C . LYS A 1 125 ? 46.834 -2.977 -1.846 1.00 104.99 125 LYS A C 1
ATOM 937 O O . LYS A 1 125 ? 46.990 -2.800 -0.632 1.00 100.76 125 LYS A O 1
ATOM 943 N N . GLU A 1 126 ? 47.795 -2.698 -2.724 1.00 104.94 126 GLU A N 1
ATOM 944 C CA . GLU A 1 126 ? 49.035 -2.050 -2.316 1.00 103.33 126 GLU A CA 1
ATOM 945 C C . GLU A 1 126 ? 48.959 -0.576 -2.694 1.00 105.45 126 GLU A C 1
ATOM 946 O O . GLU A 1 126 ? 48.770 -0.245 -3.869 1.00 107.91 126 GLU A O 1
ATOM 952 N N . ALA A 1 127 ? 49.098 0.301 -1.700 1.00 100.12 127 ALA A N 1
ATOM 953 C CA . ALA A 1 127 ? 49.249 1.721 -1.976 1.00 85.37 127 ALA A CA 1
ATOM 954 C C . ALA A 1 127 ? 50.477 1.957 -2.853 1.00 88.14 127 ALA A C 1
ATOM 955 O O . ALA A 1 127 ? 51.308 1.070 -3.068 1.00 99.66 127 ALA A O 1
ATOM 957 N N . LEU A 1 128 ? 50.594 3.160 -3.353 1.00 94.89 128 LEU A N 1
ATOM 958 C CA . LEU A 1 128 ? 51.696 3.399 -4.269 1.00 99.51 128 LEU A CA 1
ATOM 959 C C . LEU A 1 128 ? 52.778 4.254 -3.620 1.00 94.96 128 LEU A C 1
ATOM 960 O O . LEU A 1 128 ? 52.512 5.009 -2.676 1.00 96.41 128 LEU A O 1
ATOM 965 N N . PRO A 1 129 ? 54.018 4.161 -4.122 1.00 105.27 129 PRO A N 1
ATOM 966 C CA . PRO A 1 129 ? 55.186 4.468 -3.281 1.00 109.34 129 PRO A CA 1
ATOM 967 C C . PRO A 1 129 ? 55.363 5.933 -2.879 1.00 110.17 129 PRO A C 1
ATOM 968 O O . PRO A 1 129 ? 56.253 6.193 -2.044 1.00 117.81 129 PRO A O 1
ATOM 972 N N . LYS A 1 130 ? 54.611 6.901 -3.433 1.00 102.28 130 LYS A N 1
ATOM 973 C CA . LYS A 1 130 ? 54.676 8.273 -2.931 1.00 109.86 130 LYS A CA 1
ATOM 974 C C . LYS A 1 130 ? 53.302 8.813 -2.525 1.00 108.51 130 LYS A C 1
ATOM 975 O O . LYS A 1 130 ? 53.113 10.034 -2.456 1.00 111.50 130 LYS A O 1
ATOM 981 N N . CYS A 1 131 ? 52.341 7.941 -2.228 1.00 106.16 131 CYS A N 1
ATOM 982 C CA . CYS A 1 131 ? 51.145 8.357 -1.496 1.00 102.91 131 CYS A CA 1
ATOM 983 C C . CYS A 1 131 ? 51.446 9.087 -0.192 1.00 103.57 131 CYS A C 1
ATOM 984 O O . CYS A 1 131 ? 50.655 9.968 0.178 1.00 100.89 131 CYS A O 1
ATOM 987 N N . PRO A 1 132 ? 52.491 8.758 0.573 1.00 102.58 132 PRO A N 1
ATOM 988 C CA . PRO A 1 132 ? 52.804 9.601 1.736 1.00 97.90 132 PRO A CA 1
ATOM 989 C C . PRO A 1 132 ? 53.052 11.051 1.370 1.00 95.13 132 PRO A C 1
ATOM 990 O O . PRO A 1 132 ? 52.756 11.944 2.175 1.00 85.91 132 PRO A O 1
ATOM 994 N N . GLN A 1 133 ? 53.565 11.320 0.168 1.00 92.83 133 GLN A N 1
ATOM 995 C CA . GLN A 1 133 ? 53.849 12.699 -0.193 1.00 87.07 133 GLN A CA 1
ATOM 996 C C . GLN A 1 133 ? 52.594 13.468 -0.576 1.00 89.12 133 GLN A C 1
ATOM 997 O O . GLN A 1 133 ? 52.584 14.698 -0.447 1.00 86.17 133 GLN A O 1
ATOM 1003 N N . VAL A 1 134 ? 51.537 12.786 -1.030 1.00 85.94 134 VAL A N 1
ATOM 1004 C CA . VAL A 1 134 ? 50.312 13.514 -1.351 1.00 88.74 134 VAL A CA 1
ATOM 1005 C C . VAL A 1 134 ? 49.602 13.955 -0.078 1.00 82.54 134 VAL A C 1
ATOM 1006 O O . VAL A 1 134 ? 49.028 15.050 -0.028 1.00 80.43 134 VAL A O 1
ATOM 1010 N N . PHE A 1 135 ? 49.641 13.130 0.974 1.00 86.02 135 PHE A N 1
ATOM 1011 C CA . PHE A 1 135 ? 49.020 13.525 2.234 1.00 74.57 135 PHE A CA 1
ATOM 1012 C C . PHE A 1 135 ? 49.685 14.768 2.810 1.00 75.66 135 PHE A C 1
ATOM 1013 O O . PHE A 1 135 ? 49.014 15.623 3.401 1.00 74.20 135 PHE A O 1
ATOM 1021 N N . ASN A 1 136 ? 51.001 14.894 2.636 1.00 73.61 136 ASN A N 1
ATOM 1022 C CA . ASN A 1 136 ? 51.699 16.060 3.158 1.00 85.35 136 ASN A CA 1
ATOM 1023 C C . ASN A 1 136 ? 51.479 17.285 2.286 1.00 82.04 136 ASN A C 1
ATOM 1024 O O . ASN A 1 136 ? 51.528 18.414 2.791 1.00 83.29 136 ASN A O 1
ATOM 1029 N N . LYS A 1 137 ? 51.245 17.088 0.985 1.00 78.64 137 LYS A N 1
ATOM 1030 C CA . LYS A 1 137 ? 50.770 18.192 0.160 1.00 83.32 137 LYS A CA 1
ATOM 1031 C C . LYS A 1 137 ? 49.485 18.779 0.733 1.00 73.92 137 LYS A C 1
ATOM 1032 O O . LYS A 1 137 ? 49.291 20.001 0.726 1.00 80.78 137 LYS A O 1
ATOM 1038 N N . LEU A 1 138 ? 48.606 17.928 1.256 1.00 65.26 138 LEU A N 1
ATOM 1039 C CA . LEU A 1 138 ? 47.343 18.371 1.831 1.00 83.43 138 LEU A CA 1
ATOM 1040 C C . LEU A 1 138 ? 47.459 18.744 3.305 1.00 82.85 138 LEU A C 1
ATOM 1041 O O . LEU A 1 138 ? 46.447 19.096 3.921 1.00 85.72 138 LEU A O 1
ATOM 1046 N N . GLY A 1 139 ? 48.659 18.678 3.879 1.00 76.16 139 GLY A N 1
ATOM 1047 C CA . GLY A 1 139 ? 48.850 19.015 5.280 1.00 76.66 139 GLY A CA 1
ATOM 1048 C C . GLY A 1 139 ? 48.094 18.132 6.246 1.00 73.39 139 GLY A C 1
ATOM 1049 O O . GLY A 1 139 ? 47.686 18.605 7.316 1.00 71.38 139 GLY A O 1
ATOM 1050 N N . MET A 1 140 ? 47.900 16.854 5.911 1.00 65.09 140 MET A N 1
ATOM 1051 C CA . MET A 1 140 ? 47.094 15.959 6.733 1.00 81.24 140 MET A CA 1
ATOM 1052 C C . MET A 1 140 ? 47.878 14.720 7.153 1.00 81.96 140 MET A C 1
ATOM 1053 O O . MET A 1 140 ? 48.669 14.167 6.377 1.00 71.54 140 MET A O 1
ATOM 1058 N N . TYR A 1 141 ? 47.634 14.290 8.385 1.00 76.81 141 TYR A N 1
ATOM 1059 C CA . TYR A 1 141 ? 48.230 13.068 8.890 1.00 68.13 141 TYR A CA 1
ATOM 1060 C C . TYR A 1 141 ? 47.672 11.866 8.134 1.00 79.81 141 TYR A C 1
ATOM 1061 O O . TYR A 1 141 ? 46.455 11.764 7.940 1.00 74.84 141 TYR A O 1
ATOM 1070 N N . PRO A 1 142 ? 48.527 10.944 7.702 1.00 77.64 142 PRO A N 1
ATOM 1071 C CA . PRO A 1 142 ? 48.062 9.805 6.898 1.00 77.31 142 PRO A CA 1
ATOM 1072 C C . PRO A 1 142 ? 47.095 8.940 7.684 1.00 77.70 142 PRO A C 1
ATOM 1073 O O . PRO A 1 142 ? 47.409 8.489 8.795 1.00 85.30 142 PRO A O 1
ATOM 1077 N N . PRO A 1 143 ? 45.901 8.698 7.147 1.00 82.70 143 PRO A N 1
ATOM 1078 C CA . PRO A 1 143 ? 44.928 7.864 7.864 1.00 89.17 143 PRO A CA 1
ATOM 1079 C C . PRO A 1 143 ? 45.273 6.383 7.796 1.00 87.27 143 PRO A C 1
ATOM 1080 O O . PRO A 1 143 ? 45.811 5.888 6.803 1.00 81.71 143 PRO A O 1
ATOM 1084 N N . ASN A 1 144 ? 44.960 5.684 8.885 1.00 101.92 144 ASN A N 1
ATOM 1085 C CA . ASN A 1 144 ? 44.937 4.229 8.930 1.00 98.70 144 ASN A CA 1
ATOM 1086 C C . ASN A 1 144 ? 43.583 3.691 9.382 1.00 108.27 144 A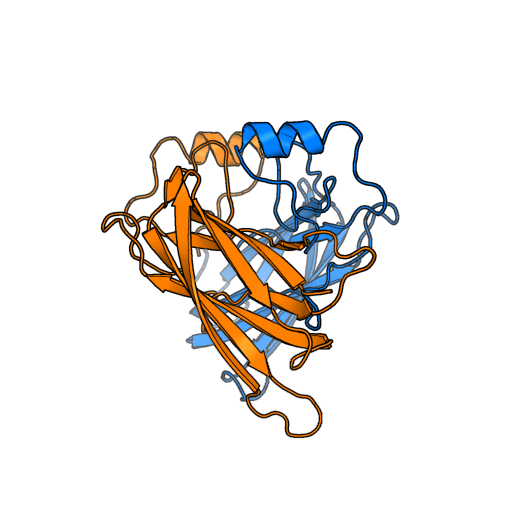SN A C 1
ATOM 1087 O O . ASN A 1 144 ? 43.427 2.469 9.496 1.00 117.97 144 ASN A O 1
ATOM 1092 N N . MET A 1 145 ? 42.608 4.574 9.631 1.00 114.18 145 MET A N 1
ATOM 1093 C CA . MET A 1 145 ? 41.266 4.253 10.147 1.00 114.29 145 MET A CA 1
ATOM 1094 C C . MET A 1 145 ? 41.303 3.503 11.481 1.00 122.14 145 MET A C 1
ATOM 1095 O O . MET A 1 145 ? 41.069 4.078 12.553 1.00 108.53 145 MET A O 1
ATOM 1101 N N . SER B 1 9 ? 48.285 0.677 26.447 1.00 119.78 9 SER B N 1
ATOM 1102 C CA . SER B 1 9 ? 47.065 -0.020 26.844 1.00 125.83 9 SER B CA 1
ATOM 1103 C C . SER B 1 9 ? 45.809 0.675 26.289 1.00 133.14 9 SER B C 1
ATOM 1104 O O . SER B 1 9 ? 44.952 0.040 25.680 1.00 129.42 9 SER B O 1
ATOM 1107 N N . GLN B 1 10 ? 45.738 1.992 26.441 1.00 133.03 10 GLN B N 1
ATOM 1108 C CA . GLN B 1 10 ? 44.554 2.708 25.996 1.00 114.86 10 GLN B CA 1
ATOM 1109 C C . GLN B 1 10 ? 44.583 2.906 24.476 1.00 117.55 10 GLN B C 1
ATOM 1110 O O . GLN B 1 10 ? 45.559 2.583 23.793 1.00 119.72 10 GLN B O 1
ATOM 1116 N N . PHE B 1 11 ? 43.477 3.418 23.937 1.00 115.88 11 PHE B N 1
ATOM 1117 C CA . PHE B 1 11 ? 43.345 3.660 22.505 1.00 105.35 11 PHE B CA 1
ATOM 1118 C C . PHE B 1 11 ? 43.490 5.147 22.220 1.00 96.93 11 PHE B C 1
ATOM 1119 O O . PHE B 1 11 ? 42.741 5.962 22.769 1.00 96.31 11 PHE B O 1
ATOM 1127 N N . TYR B 1 12 ? 44.444 5.494 21.361 1.00 91.33 12 TYR B N 1
ATOM 1128 C CA . TYR B 1 12 ? 44.634 6.870 20.924 1.00 90.59 12 TYR B CA 1
ATOM 1129 C C . TYR B 1 12 ? 44.102 7.012 19.506 1.00 87.52 12 TYR B C 1
ATOM 1130 O O . TYR B 1 12 ? 44.567 6.324 18.587 1.00 88.06 12 TYR B O 1
ATOM 1139 N N . ILE B 1 13 ? 43.133 7.906 19.335 1.00 77.39 13 ILE B N 1
ATOM 1140 C CA . ILE B 1 13 ? 42.532 8.176 18.038 1.00 82.97 13 ILE B CA 1
ATOM 1141 C C . ILE B 1 13 ? 42.797 9.633 17.681 1.00 80.64 13 ILE B C 1
ATOM 1142 O O . ILE B 1 13 ? 42.711 10.517 18.543 1.00 73.96 13 ILE B O 1
ATOM 1147 N N . GLN B 1 14 ? 43.192 9.864 16.433 1.00 74.21 14 GLN B N 1
ATOM 1148 C CA . GLN B 1 14 ? 43.510 11.180 15.911 1.00 65.42 14 GLN B CA 1
ATOM 1149 C C . GLN B 1 14 ? 42.627 11.473 14.710 1.00 71.80 14 GLN B C 1
ATOM 1150 O O . GLN B 1 14 ? 42.262 10.576 13.943 1.00 71.93 14 GLN B O 1
ATOM 1156 N N . GLY B 1 15 ? 42.309 12.744 14.532 1.00 68.42 15 GLY B N 1
ATOM 1157 C CA . GLY B 1 15 ? 41.589 13.147 13.346 1.00 66.43 15 GLY B CA 1
ATOM 1158 C C . GLY B 1 15 ? 41.639 14.647 13.173 1.00 69.32 15 GLY B C 1
ATOM 1159 O O . GLY B 1 15 ? 41.918 15.402 14.116 1.00 65.26 15 GLY B O 1
ATOM 1160 N N . GLN B 1 16 ? 41.337 15.068 11.952 1.00 64.24 16 GLN B N 1
ATOM 1161 C CA . GLN B 1 16 ? 41.397 16.472 11.588 1.00 67.11 16 GLN B CA 1
ATOM 1162 C C . GLN B 1 16 ? 40.025 16.958 11.132 1.00 64.73 16 GLN B C 1
ATOM 1163 O O . GLN B 1 16 ? 39.172 16.176 10.694 1.00 58.13 16 GLN B O 1
ATOM 1169 N N . VAL B 1 17 ? 39.820 18.268 11.272 1.00 72.74 17 VAL B N 1
ATOM 1170 C CA . VAL B 1 17 ? 38.608 18.945 10.826 1.00 69.38 17 VAL B CA 1
ATOM 1171 C C . VAL B 1 17 ? 39.013 20.062 9.878 1.00 60.62 17 VAL B C 1
ATOM 1172 O O . VAL B 1 17 ? 39.715 20.999 10.278 1.00 63.29 17 VAL B O 1
ATOM 1176 N N . TYR B 1 18 ? 38.569 19.965 8.630 1.00 72.95 18 TYR B N 1
ATOM 1177 C CA . TYR B 1 18 ? 38.844 20.967 7.616 1.00 66.33 18 TYR B CA 1
ATOM 1178 C C . TYR B 1 18 ? 37.576 21.727 7.253 1.00 69.56 18 TYR B C 1
ATOM 1179 O O . TYR B 1 18 ? 36.449 21.262 7.460 1.00 52.72 18 TYR B O 1
ATOM 1188 N N . CYS B 1 19 ? 37.787 22.919 6.709 1.00 63.67 19 CYS B N 1
ATOM 1189 C CA . CYS B 1 19 ? 36.726 23.708 6.106 1.00 63.04 19 CYS B CA 1
ATOM 1190 C C . CYS B 1 19 ? 36.633 23.301 4.638 1.00 62.24 19 CYS B C 1
ATOM 1191 O O . CYS B 1 19 ? 37.508 23.649 3.842 1.00 61.27 19 CYS B O 1
ATOM 1194 N N . ASP B 1 20 ? 35.585 22.555 4.272 1.00 77.89 20 ASP B N 1
ATOM 1195 C CA . ASP B 1 20 ? 35.459 22.106 2.888 1.00 72.40 20 ASP B CA 1
ATOM 1196 C C . ASP B 1 20 ? 35.343 23.310 1.963 1.00 68.79 20 ASP B C 1
ATOM 1197 O O . ASP B 1 20 ? 34.247 23.779 1.636 1.00 73.13 20 ASP B O 1
ATOM 1202 N N . THR B 1 21 ? 36.503 23.779 1.522 1.00 70.71 21 THR B N 1
ATOM 1203 C CA . THR B 1 21 ? 36.636 25.099 0.917 1.00 67.16 21 THR B CA 1
ATOM 1204 C C . THR B 1 21 ? 35.851 25.192 -0.384 1.00 61.61 21 THR B C 1
ATOM 1205 O O . THR B 1 21 ? 35.357 26.274 -0.756 1.00 70.89 21 THR B O 1
ATOM 1209 N N . CYS B 1 22 ? 35.707 24.053 -1.072 1.00 64.89 22 CYS B N 1
ATOM 1210 C CA . CYS B 1 22 ? 35.141 23.977 -2.405 1.00 67.29 22 CYS B CA 1
ATOM 1211 C C . CYS B 1 22 ? 33.803 23.248 -2.444 1.00 66.36 22 CYS B C 1
ATOM 1212 O O . CYS B 1 22 ? 33.265 23.028 -3.532 1.00 70.03 22 CYS B O 1
ATOM 1215 N N . ARG B 1 23 ? 33.273 22.845 -1.295 1.00 63.24 23 ARG B N 1
ATOM 1216 C CA . ARG B 1 23 ? 32.022 22.096 -1.194 1.00 70.01 23 ARG B CA 1
ATOM 1217 C C . ARG B 1 23 ? 32.108 20.777 -1.952 1.00 60.33 23 ARG B C 1
ATOM 1218 O O . ARG B 1 23 ? 31.122 20.294 -2.510 1.00 62.57 23 ARG B O 1
ATOM 1226 N N . ALA B 1 24 ? 33.304 20.188 -1.969 1.00 56.16 24 ALA B N 1
ATOM 1227 C CA . ALA B 1 24 ? 33.529 18.910 -2.634 1.00 64.22 24 ALA B CA 1
ATOM 1228 C C . ALA B 1 24 ? 33.184 17.700 -1.768 1.00 57.16 24 ALA B C 1
ATOM 1229 O O . ALA B 1 24 ? 33.193 16.578 -2.281 1.00 55.45 24 ALA B O 1
ATOM 1231 N N . ARG B 1 25 ? 32.847 17.917 -0.491 1.00 64.28 25 ARG B N 1
ATOM 1232 C CA . ARG B 1 25 ? 32.787 16.938 0.598 1.00 54.98 25 ARG B CA 1
ATOM 1233 C C . ARG B 1 25 ? 33.930 15.926 0.546 1.00 55.21 25 ARG B C 1
ATOM 1234 O O . ARG B 1 25 ? 33.721 14.716 0.690 1.00 48.77 25 ARG B O 1
ATOM 1242 N N . PHE B 1 26 ? 35.140 16.445 0.349 1.00 62.72 26 PHE B N 1
ATOM 1243 C CA . PHE B 1 26 ? 36.420 15.808 0.646 1.00 52.41 26 PHE B CA 1
ATOM 1244 C C . PHE B 1 26 ? 37.457 16.929 0.629 1.00 63.34 26 PHE B C 1
ATOM 1245 O O . PHE B 1 26 ? 37.109 18.109 0.512 1.00 50.74 26 PHE B O 1
ATOM 1253 N N . ILE B 1 27 ? 38.732 16.576 0.740 1.00 64.19 27 ILE B N 1
ATOM 1254 C CA . ILE B 1 27 ? 39.765 17.540 1.105 1.00 57.03 27 ILE B CA 1
ATOM 1255 C C . ILE B 1 27 ? 40.704 17.759 -0.070 1.00 60.15 27 ILE B C 1
ATOM 1256 O O . ILE B 1 27 ? 41.252 16.799 -0.622 1.00 76.60 27 ILE B O 1
ATOM 1261 N N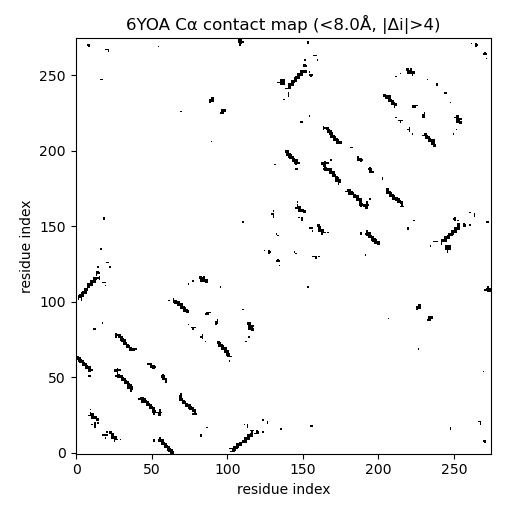 . THR B 1 28 ? 40.899 19.021 -0.441 1.00 72.34 28 THR B N 1
ATOM 1262 C CA . THR B 1 28 ? 41.715 19.406 -1.588 1.00 70.45 28 THR B CA 1
ATOM 1263 C C . THR B 1 28 ? 42.942 20.190 -1.138 1.00 60.22 28 THR B C 1
ATOM 1264 O O . THR B 1 28 ? 43.158 20.439 0.053 1.00 58.79 28 THR B O 1
ATOM 1268 N N . GLU B 1 29 ? 43.737 20.604 -2.124 1.00 63.34 29 GLU B N 1
ATOM 1269 C CA . GLU B 1 29 ? 44.831 21.521 -1.848 1.00 65.97 29 GLU B CA 1
ATOM 1270 C C . GLU B 1 29 ? 44.343 22.905 -1.433 1.00 64.83 29 GLU B C 1
ATOM 1271 O O . GLU B 1 29 ? 45.139 23.677 -0.888 1.00 69.75 29 GLU B O 1
ATOM 1277 N N . LEU B 1 30 ? 43.066 23.242 -1.658 1.00 59.47 30 LEU B N 1
ATOM 1278 C CA . LEU B 1 30 ? 42.546 24.527 -1.206 1.00 62.29 30 LEU B CA 1
ATOM 1279 C C . LEU B 1 30 ? 41.864 24.459 0.148 1.00 58.64 30 LEU B C 1
ATOM 1280 O O . LEU B 1 30 ? 41.547 25.512 0.714 1.00 69.32 30 LEU B O 1
ATOM 1285 N N . SER B 1 31 ? 41.616 23.260 0.664 1.00 56.26 31 SER B N 1
ATOM 1286 C CA . SER B 1 31 ? 40.939 23.126 1.944 1.00 60.05 31 SER B CA 1
ATOM 1287 C C . SER B 1 31 ? 41.769 23.771 3.047 1.00 51.22 31 SER B C 1
ATOM 1288 O O . SER B 1 31 ? 42.999 23.844 2.973 1.00 66.68 31 SER B O 1
ATOM 1291 N N . GLU B 1 32 ? 41.081 24.284 4.057 1.00 51.19 32 GLU B N 1
ATOM 1292 C CA . GLU B 1 32 ? 41.729 24.915 5.192 1.00 63.17 32 GLU B CA 1
ATOM 1293 C C . GLU B 1 32 ? 41.283 24.195 6.454 1.00 54.01 32 GLU B C 1
ATOM 1294 O O . GLU B 1 32 ? 40.217 23.578 6.483 1.00 60.02 32 GLU B O 1
ATOM 1300 N N . PHE B 1 33 ? 42.109 24.260 7.489 1.00 66.73 33 PHE B N 1
ATOM 1301 C CA . PHE B 1 33 ? 41.859 23.530 8.722 1.00 55.51 33 PHE B CA 1
ATOM 1302 C C . PHE B 1 33 ? 41.254 24.437 9.782 1.00 63.50 33 PHE B C 1
ATOM 1303 O O . PHE B 1 33 ? 41.456 25.656 9.790 1.00 60.52 33 PHE B O 1
ATOM 1311 N N . ILE B 1 34 ? 40.513 23.816 10.694 1.00 62.66 34 ILE B N 1
ATOM 1312 C CA . ILE B 1 34 ? 39.776 24.559 11.709 1.00 60.75 34 ILE B CA 1
ATOM 1313 C C . ILE B 1 34 ? 40.239 24.114 13.090 1.00 62.46 34 ILE B C 1
ATOM 1314 O O . ILE B 1 34 ? 40.035 22.950 13.470 1.00 51.89 34 ILE B O 1
ATOM 1319 N N . PRO B 1 35 ? 40.909 24.977 13.846 1.00 71.18 35 PRO B N 1
ATOM 1320 C CA . PRO B 1 35 ? 41.091 24.715 15.276 1.00 73.17 35 PRO B CA 1
ATOM 1321 C C . PRO B 1 35 ? 39.851 25.134 16.052 1.00 65.39 35 PRO B C 1
ATOM 1322 O O . PRO B 1 35 ? 39.045 25.943 15.586 1.00 58.98 35 PRO B O 1
ATOM 1326 N N . GLY B 1 36 ? 39.691 24.549 17.238 1.00 55.64 36 GLY B N 1
ATOM 1327 C CA . GLY B 1 36 ? 38.528 24.835 18.068 1.00 56.88 36 GLY B CA 1
ATOM 1328 C C . GLY B 1 36 ? 37.207 24.333 17.515 1.00 63.03 36 GLY B C 1
ATOM 1329 O O . GLY B 1 36 ? 36.160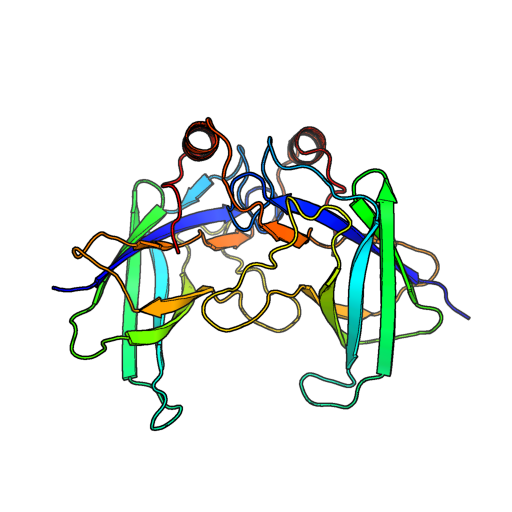 24.952 17.754 1.00 54.14 36 GLY B O 1
ATOM 1330 N N . ALA B 1 37 ? 37.223 23.221 16.791 1.00 53.55 37 ALA B N 1
ATOM 1331 C CA . ALA B 1 37 ? 36.021 22.685 16.180 1.00 64.22 37 ALA B CA 1
ATOM 1332 C C . ALA B 1 37 ? 35.392 21.620 17.076 1.00 62.82 37 ALA B C 1
ATOM 1333 O O . ALA B 1 37 ? 36.100 20.926 17.818 1.00 62.75 37 ALA B O 1
ATOM 1335 N N . GLY B 1 38 ? 34.080 21.500 17.000 1.00 58.18 38 GLY B N 1
ATOM 1336 C CA . GLY B 1 38 ? 33.340 20.575 17.851 1.00 65.20 38 GLY B CA 1
ATOM 1337 C C . GLY B 1 38 ? 33.198 19.193 17.234 1.00 63.97 38 GLY B C 1
ATOM 1338 O O . GLY B 1 38 ? 32.760 19.048 16.088 1.00 53.87 38 GLY B O 1
ATOM 1339 N N . VAL B 1 39 ? 33.556 18.177 18.007 1.00 62.06 39 VAL B N 1
ATOM 1340 C CA . VAL B 1 39 ? 33.559 16.796 17.544 1.00 65.05 39 VAL B CA 1
ATOM 1341 C C . VAL B 1 39 ? 32.959 15.941 18.645 1.00 70.50 39 VAL B C 1
ATOM 1342 O O . VAL B 1 39 ? 33.319 16.095 19.819 1.00 66.82 39 VAL B O 1
ATOM 1346 N N . ARG B 1 40 ? 32.050 15.044 18.277 1.00 69.54 40 ARG B N 1
ATOM 1347 C CA . ARG B 1 40 ? 31.506 14.085 19.221 1.00 72.82 40 ARG B CA 1
ATOM 1348 C C . ARG B 1 40 ? 31.990 12.687 18.873 1.00 69.14 40 ARG B C 1
ATOM 1349 O O . ARG B 1 40 ? 31.912 12.259 17.714 1.00 81.86 40 ARG B O 1
ATOM 1357 N N . LEU B 1 41 ? 32.482 11.981 19.880 1.00 65.75 41 LEU B N 1
ATOM 1358 C CA . LEU B 1 41 ? 32.764 10.557 19.789 1.00 76.88 41 LEU B CA 1
ATOM 1359 C C . LEU B 1 41 ? 31.696 9.793 20.565 1.00 72.27 41 LEU B C 1
ATOM 1360 O O . LEU B 1 41 ? 31.456 10.084 21.743 1.00 78.88 41 LEU B O 1
ATOM 1365 N N . GLN B 1 42 ? 31.058 8.822 19.906 1.00 73.43 42 GLN B N 1
ATOM 1366 C CA . GLN B 1 42 ? 30.053 7.978 20.537 1.00 84.54 42 GLN B CA 1
ATOM 1367 C C . GLN B 1 42 ? 30.247 6.526 20.104 1.00 85.02 42 GLN B C 1
ATOM 1368 O O . GLN B 1 42 ? 30.624 6.234 18.961 1.00 85.40 42 GLN B O 1
ATOM 1374 N N . CYS B 1 43 ? 29.973 5.621 21.047 1.00 85.88 43 CYS B N 1
ATOM 1375 C CA . CYS B 1 43 ? 30.141 4.183 20.897 1.00 94.36 43 CYS B CA 1
ATOM 1376 C C . CYS B 1 43 ? 28.886 3.440 21.377 1.00 97.70 43 CYS B C 1
ATOM 1377 O O . CYS B 1 43 ? 28.096 3.945 22.183 1.00 107.09 43 CYS B O 1
ATOM 1380 N N . LYS B 1 44 ? 28.672 2.245 20.825 1.00 99.84 44 LYS B N 1
ATOM 1381 C CA . LYS B 1 44 ? 27.550 1.393 21.187 1.00 98.80 44 LYS B CA 1
ATOM 1382 C C . LYS B 1 44 ? 28.085 0.021 21.572 1.00 106.10 44 LYS B C 1
ATOM 1383 O O . LYS B 1 44 ? 29.290 -0.241 21.525 1.00 105.75 44 LYS B O 1
ATOM 1389 N N . ASP B 1 45 ? 27.169 -0.864 21.941 1.00 123.76 45 ASP B N 1
ATOM 1390 C CA . ASP B 1 45 ? 27.499 -2.211 22.372 1.00 131.33 45 ASP B CA 1
ATOM 1391 C C . ASP B 1 45 ? 26.664 -3.196 21.560 1.00 136.82 45 ASP B C 1
ATOM 1392 O O . ASP B 1 45 ? 25.655 -2.830 20.948 1.00 134.07 45 ASP B O 1
ATOM 1397 N N . GLY B 1 46 ? 27.123 -4.446 21.526 1.00 142.23 46 GLY B N 1
ATOM 1398 C CA . GLY B 1 46 ? 26.420 -5.508 20.829 1.00 145.02 46 GLY B CA 1
ATOM 1399 C C . GLY B 1 46 ? 25.412 -6.266 21.681 1.00 156.82 46 GLY B C 1
ATOM 1400 O O . GLY B 1 46 ? 24.353 -6.658 21.180 1.00 164.12 46 GLY B O 1
ATOM 1401 N N . GLU B 1 47 ? 25.727 -6.469 22.971 1.00 156.06 47 GLU B N 1
ATOM 1402 C CA . GLU B 1 47 ? 24.851 -7.228 23.870 1.00 150.40 47 GLU B CA 1
ATOM 1403 C C . GLU B 1 47 ? 23.504 -6.540 24.083 1.00 155.25 47 GLU B C 1
ATOM 1404 O O . GLU B 1 47 ? 22.508 -7.202 24.407 1.00 152.13 47 GLU B O 1
ATOM 1410 N N . ASN B 1 48 ? 23.452 -5.217 23.909 1.00 160.85 48 ASN B N 1
ATOM 1411 C CA . ASN B 1 48 ? 22.244 -4.438 24.137 1.00 153.58 48 ASN B CA 1
ATOM 1412 C C . ASN B 1 48 ? 21.778 -3.638 22.925 1.00 154.36 48 ASN B C 1
ATOM 1413 O O . ASN B 1 48 ? 20.607 -3.239 22.890 1.00 144.39 48 ASN B O 1
ATOM 1418 N N . GLY B 1 49 ? 22.647 -3.402 21.937 1.00 156.62 49 GLY B N 1
ATOM 1419 C CA . GLY B 1 49 ? 22.393 -2.431 20.891 1.00 143.22 49 GLY B CA 1
ATOM 1420 C C . GLY B 1 49 ? 22.370 -0.999 21.373 1.00 136.33 49 GLY B C 1
ATOM 1421 O O . GLY B 1 49 ? 22.075 -0.100 20.582 1.00 130.20 49 GLY B O 1
ATOM 1422 N N . LYS B 1 50 ? 22.704 -0.769 22.647 1.00 142.10 50 LYS B N 1
ATOM 1423 C CA . LYS B 1 50 ? 22.527 0.471 23.386 1.00 137.17 50 LYS B CA 1
ATOM 1424 C C . LYS B 1 50 ? 23.778 1.342 23.313 1.00 131.39 50 LYS B C 1
ATOM 1425 O O . LYS B 1 50 ? 24.697 1.106 22.524 1.00 129.70 50 LYS B O 1
ATOM 1431 N N . ILE B 1 51 ? 23.815 2.359 24.169 1.00 126.50 51 ILE B N 1
ATOM 1432 C CA . ILE B 1 51 ? 24.972 3.225 24.335 1.00 111.11 51 ILE B CA 1
ATOM 1433 C C . ILE B 1 51 ? 26.009 2.535 25.212 1.00 104.53 51 ILE B C 1
ATOM 1434 O O . ILE B 1 51 ? 25.725 1.504 25.830 1.00 115.22 51 ILE B O 1
ATOM 1439 N N . THR B 1 52 ? 27.222 3.073 25.239 1.00 102.74 52 THR B N 1
ATOM 1440 C CA . THR B 1 52 ? 28.218 2.701 26.239 1.00 105.85 52 THR B CA 1
ATOM 1441 C C . THR B 1 52 ? 28.868 3.919 26.877 1.00 109.06 52 THR B C 1
ATOM 1442 O O . THR B 1 52 ? 29.121 3.905 28.086 1.00 116.70 52 THR B O 1
ATOM 1446 N N . PHE B 1 53 ? 29.123 4.973 26.105 1.00 102.69 53 PHE B N 1
ATOM 1447 C CA . PHE B 1 53 ? 29.683 6.219 26.620 1.00 103.21 53 PHE B CA 1
ATOM 1448 C C . PHE B 1 53 ? 29.687 7.245 25.494 1.00 91.82 53 PHE B C 1
ATOM 1449 O O . PHE B 1 53 ? 29.365 6.936 24.342 1.00 94.48 53 PHE B O 1
ATOM 1457 N N . THR B 1 54 ? 30.055 8.476 25.846 1.00 94.98 54 THR B N 1
ATOM 1458 C CA . THR B 1 54 ? 30.105 9.603 24.925 1.00 90.94 54 THR B CA 1
ATOM 1459 C C . THR B 1 54 ? 31.132 10.596 25.451 1.00 85.21 54 THR B C 1
ATOM 1460 O O . THR B 1 54 ? 31.168 10.877 26.653 1.00 79.22 54 THR B O 1
ATOM 1464 N N . GLU B 1 55 ? 31.970 11.113 24.555 1.00 80.33 55 GLU B N 1
ATOM 1465 C CA . GLU B 1 55 ? 32.950 12.123 24.924 1.00 83.22 55 GLU B CA 1
ATOM 1466 C C . GLU B 1 55 ? 33.005 13.179 23.832 1.00 72.27 55 GLU B C 1
ATOM 1467 O O . GLU B 1 55 ? 32.898 12.855 22.646 1.00 81.02 55 GLU B O 1
ATOM 1473 N N . VAL B 1 56 ? 33.157 14.441 24.237 1.00 72.37 56 VAL B N 1
ATOM 1474 C CA . VAL B 1 56 ? 33.267 15.570 23.315 1.00 65.79 56 VAL B CA 1
ATOM 1475 C C . VAL B 1 56 ? 34.730 15.992 23.233 1.00 64.90 56 VAL B C 1
ATOM 1476 O O . VAL B 1 56 ? 35.397 16.150 24.261 1.00 57.69 56 VAL B O 1
ATOM 1480 N N . GLY B 1 57 ? 35.241 16.150 22.014 1.00 71.11 57 GLY B N 1
ATOM 1481 C CA . GLY B 1 57 ? 36.615 16.578 21.825 1.00 73.74 57 GLY B CA 1
ATOM 1482 C C . GLY B 1 57 ? 36.698 17.863 21.029 1.00 67.17 57 GLY B C 1
ATOM 1483 O O . GLY B 1 57 ? 35.778 18.176 20.269 1.00 65.67 57 GLY B O 1
ATOM 1484 N N . TYR B 1 58 ? 37.780 18.625 21.190 1.00 66.87 58 TYR B N 1
ATOM 1485 C CA . TYR B 1 58 ? 37.957 19.865 20.448 1.00 59.98 58 TYR B CA 1
ATOM 1486 C C . TYR B 1 58 ? 39.290 19.829 19.713 1.00 65.70 58 TYR B C 1
ATOM 1487 O O . TYR B 1 58 ? 40.270 19.251 20.196 1.00 84.07 58 TYR B O 1
ATOM 1496 N N . THR B 1 59 ? 39.307 20.438 18.524 1.00 69.08 59 THR B N 1
ATOM 1497 C CA . THR B 1 59 ? 40.494 20.432 17.680 1.00 75.39 59 THR B CA 1
ATOM 1498 C C . THR B 1 59 ? 41.464 21.530 18.087 1.00 67.53 59 THR B C 1
ATOM 1499 O O . THR B 1 59 ? 41.057 22.629 18.478 1.00 61.44 59 THR B O 1
ATOM 1503 N N . ARG B 1 60 ? 42.764 21.253 17.953 1.00 66.92 60 ARG B N 1
ATOM 1504 C CA . ARG B 1 60 ? 43.805 22.269 18.265 1.00 76.16 60 ARG B CA 1
ATOM 1505 C C . ARG B 1 60 ? 44.367 22.791 16.938 1.00 83.53 60 ARG B C 1
ATOM 1506 O O . ARG B 1 60 ? 43.565 23.019 16.010 1.00 81.20 60 ARG B O 1
ATOM 1514 N N . ALA B 1 61 ? 45.690 22.969 16.854 1.00 82.06 61 ALA B N 1
ATOM 1515 C CA . ALA B 1 61 ? 46.339 23.396 15.620 1.00 78.28 61 ALA B CA 1
ATOM 1516 C C . ALA B 1 61 ? 46.205 22.323 14.543 1.00 85.28 61 ALA B C 1
ATOM 1517 O O . ALA B 1 61 ? 46.135 21.126 14.835 1.00 86.98 61 ALA B O 1
ATOM 1519 N N . GLU B 1 62 ? 46.160 2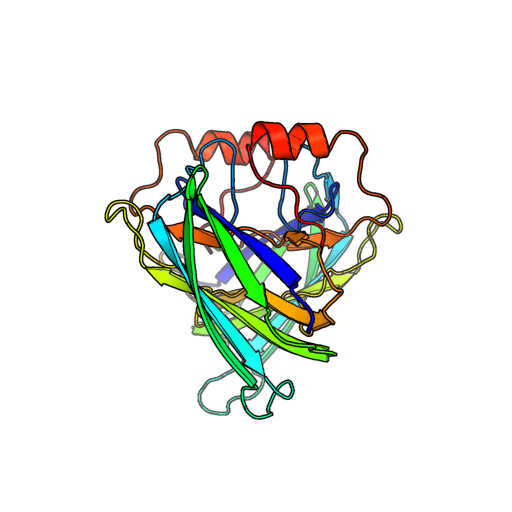2.773 13.283 1.00 81.57 62 GLU B N 1
ATOM 1520 C CA . GLU B 1 62 ? 45.979 21.900 12.116 1.00 63.65 62 GLU B CA 1
ATOM 1521 C C . GLU B 1 62 ? 44.685 21.097 12.201 1.00 75.58 62 GLU B C 1
ATOM 1522 O O . GLU B 1 62 ? 44.558 20.037 11.578 1.00 82.96 62 GLU B O 1
ATOM 1528 N N . GLY B 1 63 ? 43.717 21.592 12.971 1.00 70.89 63 GLY B N 1
ATOM 1529 C CA . GLY B 1 63 ? 42.439 20.914 13.089 1.00 76.54 63 GLY B CA 1
ATOM 1530 C C . GLY B 1 63 ? 42.489 19.540 13.725 1.00 78.24 63 GLY B C 1
ATOM 1531 O O . GLY B 1 63 ? 41.521 18.783 13.615 1.00 74.25 63 GLY B O 1
ATOM 1532 N N . LEU B 1 64 ? 43.582 19.200 14.406 1.00 86.89 64 LEU B N 1
ATOM 1533 C CA . LEU B 1 64 ? 43.746 17.867 14.974 1.00 75.08 64 LEU B CA 1
ATOM 1534 C C . LEU B 1 64 ? 42.920 17.717 16.248 1.00 70.93 64 LEU B C 1
ATOM 1535 O O . LEU B 1 64 ? 43.051 18.516 17.182 1.00 64.71 64 LEU B O 1
ATOM 1540 N N . TYR B 1 65 ? 42.066 16.696 16.285 1.00 68.70 65 TYR B N 1
ATOM 1541 C CA . TYR B 1 65 ? 41.424 16.287 17.526 1.00 72.55 65 TYR B CA 1
ATOM 1542 C C . TYR B 1 65 ? 42.016 14.959 17.976 1.00 62.32 65 TYR B C 1
ATOM 1543 O O . TYR B 1 65 ? 42.464 14.151 17.153 1.00 59.66 65 TYR B O 1
ATOM 1552 N N . SER B 1 66 ? 42.014 14.753 19.294 1.00 59.53 66 SER B N 1
ATOM 1553 C CA . SER B 1 66 ? 42.630 13.599 19.929 1.00 70.58 66 SER B CA 1
ATOM 1554 C C . SER B 1 66 ? 41.756 13.127 21.085 1.00 76.89 66 SER B C 1
ATOM 1555 O O . SER B 1 66 ? 41.156 13.938 21.798 1.00 66.83 66 SER B O 1
ATOM 1558 N N . MET B 1 67 ? 41.694 11.809 21.272 1.00 72.64 67 MET B N 1
ATOM 1559 C CA . MET B 1 67 ? 40.936 11.259 22.386 1.00 77.54 67 MET B CA 1
ATOM 1560 C C . MET B 1 67 ? 41.583 9.969 22.860 1.00 80.91 67 MET B C 1
ATOM 1561 O O . MET B 1 67 ? 42.033 9.152 22.049 1.00 70.57 67 MET B O 1
ATOM 1566 N N . LEU B 1 68 ? 41.632 9.804 24.180 1.00 91.17 68 LEU B N 1
ATOM 1567 C CA . LEU B 1 68 ? 42.132 8.591 24.807 1.00 87.08 68 LEU B CA 1
ATOM 1568 C C . LEU B 1 68 ? 40.954 7.765 25.286 1.00 80.78 68 LEU B C 1
ATOM 1569 O O . LEU B 1 68 ? 40.099 8.259 26.029 1.00 81.21 68 LEU B O 1
ATOM 1574 N N . ILE B 1 69 ? 40.899 6.521 24.835 1.00 92.95 69 ILE B N 1
ATOM 1575 C CA . ILE B 1 69 ? 39.863 5.587 25.243 1.00 101.54 69 ILE B CA 1
ATOM 1576 C C . ILE B 1 69 ? 40.514 4.558 26.150 1.00 107.59 69 ILE B C 1
ATOM 1577 O O . ILE B 1 69 ? 41.371 3.778 25.712 1.00 108.89 69 ILE B O 1
ATOM 1582 N N . GLU B 1 70 ? 40.147 4.607 27.426 1.00 113.44 70 GLU B N 1
ATOM 1583 C CA . GLU B 1 70 ? 40.367 3.505 28.355 1.00 112.48 70 GLU B CA 1
ATOM 1584 C C . GLU B 1 70 ? 39.858 2.189 27.761 1.00 116.88 70 GLU B C 1
ATOM 1585 O O . GLU B 1 70 ? 39.010 2.172 26.859 1.00 123.12 70 GLU B O 1
ATOM 1591 N N . ARG B 1 71 ? 40.369 1.068 28.277 1.00 116.65 71 ARG B N 1
ATOM 1592 C CA . ARG B 1 71 ? 39.950 -0.203 27.700 1.00 117.69 71 ARG B CA 1
ATOM 1593 C C . ARG B 1 71 ? 38.715 -0.809 28.374 1.00 115.79 71 ARG B C 1
ATOM 1594 O O . ARG B 1 71 ? 38.356 -1.948 28.047 1.00 105.31 71 ARG B O 1
ATOM 1602 N N . ASP B 1 72 ? 38.029 -0.088 29.274 1.00 119.19 72 ASP B N 1
ATOM 1603 C CA . ASP B 1 72 ? 36.764 -0.613 29.787 1.00 114.59 72 ASP B CA 1
ATOM 1604 C C . ASP B 1 72 ? 35.694 -0.612 28.688 1.00 110.09 72 ASP B C 1
ATOM 1605 O O . ASP B 1 72 ? 34.806 -1.476 28.675 1.00 96.70 72 ASP B O 1
ATOM 1610 N N . HIS B 1 73 ? 35.803 0.304 27.726 1.00 116.25 73 HIS B N 1
ATOM 1611 C CA . HIS B 1 73 ? 34.979 0.299 26.513 1.00 112.99 73 HIS B CA 1
ATOM 1612 C C . HIS B 1 73 ? 35.725 -0.354 25.352 1.00 111.02 73 HIS B C 1
ATOM 1613 O O . HIS B 1 73 ? 35.736 0.183 24.250 1.00 109.07 73 HIS B O 1
ATOM 1620 N N . LYS B 1 74 ? 36.362 -1.504 25.568 1.00 113.72 74 LYS B N 1
ATOM 1621 C CA . LYS B 1 74 ? 37.214 -2.090 24.539 1.00 117.43 74 LYS B CA 1
ATOM 1622 C C . LYS B 1 74 ? 36.397 -2.746 23.424 1.00 119.95 74 LYS B C 1
ATOM 1623 O O . LYS B 1 74 ? 35.387 -3.412 23.671 1.00 120.48 74 LYS B O 1
ATOM 1629 N N . ASN B 1 75 ? 36.868 -2.548 22.184 1.00 118.74 75 ASN B N 1
ATOM 1630 C CA . ASN B 1 75 ? 36.357 -3.158 20.952 1.00 113.85 75 ASN B CA 1
ATOM 1631 C C . ASN B 1 75 ? 34.838 -3.073 20.816 1.00 114.34 75 ASN B C 1
ATOM 1632 O O . ASN B 1 75 ? 34.140 -4.084 20.951 1.00 109.97 75 ASN B O 1
ATOM 1637 N N . GLU B 1 76 ? 34.318 -1.877 20.519 1.00 119.45 76 GLU B N 1
ATOM 1638 C CA . GLU B 1 76 ? 32.888 -1.637 20.373 1.00 109.55 76 GLU B CA 1
ATOM 1639 C C . GLU B 1 76 ? 32.638 -0.755 19.152 1.00 109.03 76 GLU B C 1
ATOM 1640 O O . GLU B 1 76 ? 33.528 -0.023 18.724 1.00 112.51 76 GLU B O 1
ATOM 1646 N N . PHE B 1 77 ? 31.422 -0.823 18.583 1.00 108.00 77 PHE B N 1
ATOM 1647 C CA . PHE B 1 77 ? 31.092 -0.012 17.401 1.00 104.37 77 PHE B CA 1
ATOM 1648 C C . PHE B 1 77 ? 31.065 1.472 17.795 1.00 99.14 77 PHE B C 1
ATOM 1649 O O . PHE B 1 77 ? 30.382 1.856 18.749 1.00 102.61 77 PHE B O 1
ATOM 1657 N N . CYS B 1 78 ? 31.820 2.307 17.049 1.00 96.31 78 CYS B N 1
ATOM 1658 C CA . CYS B 1 78 ? 32.035 3.738 17.336 1.00 89.31 78 CYS B CA 1
ATOM 1659 C C . CYS B 1 78 ? 31.909 4.605 16.067 1.00 89.45 78 CYS B C 1
ATOM 1660 O O . CYS B 1 78 ? 32.471 4.289 15.004 1.00 92.38 78 CYS B O 1
ATOM 1663 N N . GLU B 1 79 ? 31.172 5.712 16.189 1.00 75.30 79 GLU B N 1
ATOM 1664 C CA . GLU B 1 79 ? 31.085 6.687 15.113 1.00 83.42 79 GLU B CA 1
ATOM 1665 C C . GLU B 1 79 ? 31.272 8.106 15.636 1.00 83.96 79 GLU B C 1
ATOM 1666 O O . GLU B 1 79 ? 30.825 8.453 16.735 1.00 79.96 79 GLU B O 1
ATOM 1672 N N . ILE B 1 80 ? 31.958 8.913 14.823 1.00 85.40 80 ILE B N 1
ATOM 1673 C CA . ILE B 1 80 ? 32.283 10.303 15.108 1.00 82.63 80 ILE B CA 1
ATOM 1674 C C . ILE B 1 80 ? 31.320 11.199 14.347 1.00 82.82 80 ILE B C 1
ATOM 1675 O O . ILE B 1 80 ? 30.843 10.861 13.255 1.00 87.05 80 ILE B O 1
ATOM 1680 N N . THR B 1 81 ? 31.033 12.359 14.931 1.00 78.59 81 THR B N 1
ATOM 1681 C CA . THR B 1 81 ? 30.080 13.299 14.367 1.00 70.79 81 THR B CA 1
ATOM 1682 C C . THR B 1 81 ? 30.582 14.711 14.628 1.00 75.07 81 THR B C 1
ATOM 1683 O O . THR B 1 81 ? 31.080 15.007 15.720 1.00 75.40 81 THR B O 1
ATOM 1687 N N . LEU B 1 82 ? 30.466 15.570 13.619 1.00 69.10 82 LEU B N 1
ATOM 1688 C CA . LEU B 1 82 ? 30.795 16.975 13.803 1.00 59.11 82 LEU B CA 1
ATOM 1689 C C . LEU B 1 82 ? 29.784 17.621 14.738 1.00 67.44 82 LEU B C 1
ATOM 1690 O O . LEU B 1 82 ? 28.590 17.305 14.698 1.00 71.86 82 LEU B O 1
ATOM 1695 N N . LEU B 1 83 ? 30.275 18.533 15.581 1.00 70.93 83 LEU B N 1
ATOM 1696 C CA . LEU B 1 83 ? 29.442 19.278 16.518 1.00 64.00 83 LEU B CA 1
ATOM 1697 C C . LEU B 1 83 ? 29.480 20.782 16.261 1.00 70.46 83 LEU B C 1
ATOM 1698 O O . LEU B 1 83 ? 28.434 21.371 15.963 1.00 78.26 83 LEU B O 1
ATOM 1703 N N . SER B 1 84 ? 30.653 21.423 16.338 1.00 56.09 84 SER B N 1
ATOM 1704 C CA . SER B 1 84 ? 30.760 22.879 16.303 1.00 65.40 84 SER B CA 1
ATOM 1705 C C . SER B 1 84 ? 31.939 23.297 15.432 1.00 73.11 84 SER B C 1
ATOM 1706 O O . SER B 1 84 ? 32.922 22.562 15.274 1.00 63.68 84 SER B O 1
ATOM 1709 N N . SER B 1 85 ? 31.844 24.513 14.897 1.00 65.56 85 SER B N 1
ATOM 1710 C CA . SER B 1 85 ? 32.892 25.106 14.079 1.00 54.96 85 SER B CA 1
ATOM 1711 C C . SER B 1 85 ? 33.308 26.427 14.703 1.00 58.97 85 SER B C 1
ATOM 1712 O O . SER B 1 85 ? 32.468 27.179 15.205 1.00 61.98 85 SER B O 1
ATOM 1715 N N . SER B 1 86 ? 34.601 26.711 14.672 1.00 60.24 86 SER B N 1
ATOM 1716 C CA . SER B 1 86 ? 35.087 27.984 15.178 1.00 53.73 86 SER B CA 1
ATOM 1717 C C . SER B 1 86 ? 34.911 29.133 14.183 1.00 63.08 86 SER B C 1
ATOM 1718 O O . SER B 1 86 ? 35.456 30.216 14.433 1.00 65.43 86 SER B O 1
ATOM 1721 N N . ARG B 1 87 ? 34.154 28.937 13.094 1.00 70.20 87 ARG B N 1
ATOM 1722 C CA . ARG B 1 87 ? 34.297 29.755 11.884 1.00 66.61 87 ARG B CA 1
ATOM 1723 C C . ARG B 1 87 ? 32.967 29.847 11.138 1.00 71.88 87 ARG B C 1
ATOM 1724 O O . ARG B 1 87 ? 32.535 28.863 10.530 1.00 67.22 87 ARG B O 1
ATOM 1732 N N . LYS B 1 88 ? 32.359 31.045 11.121 1.00 73.49 88 LYS B N 1
ATOM 1733 C CA . LYS B 1 88 ? 30.985 31.200 10.633 1.00 80.03 88 LYS B CA 1
ATOM 1734 C C . LYS B 1 88 ? 30.871 31.105 9.112 1.00 87.40 88 LYS B C 1
ATOM 1735 O O . LYS B 1 88 ? 29.812 30.717 8.606 1.00 92.51 88 LYS B O 1
ATOM 1741 N N . ASP B 1 89 ? 31.914 31.461 8.359 1.00 75.12 89 ASP B N 1
ATOM 1742 C CA . ASP B 1 89 ? 31.862 31.168 6.932 1.00 70.89 89 ASP B CA 1
ATOM 1743 C C . ASP B 1 89 ? 31.884 29.666 6.662 1.00 78.02 89 ASP B C 1
ATOM 1744 O O . ASP B 1 89 ? 31.580 29.239 5.542 1.00 85.84 89 ASP B O 1
ATOM 1749 N N . CYS B 1 90 ? 32.215 28.854 7.669 1.00 76.04 90 CYS B N 1
ATOM 1750 C CA . CYS B 1 90 ? 32.281 27.401 7.532 1.00 75.44 90 CYS B CA 1
ATOM 1751 C C . CYS B 1 90 ? 31.515 26.740 8.684 1.00 74.14 90 CYS B C 1
ATOM 1752 O O . CYS B 1 90 ? 32.057 25.949 9.456 1.00 63.37 90 CYS B O 1
ATOM 1755 N N . ASP B 1 91 ? 30.228 27.070 8.804 1.00 80.81 91 ASP B N 1
ATOM 1756 C CA . ASP B 1 91 ? 29.426 26.587 9.919 1.00 82.49 91 ASP B CA 1
ATOM 1757 C C . ASP B 1 91 ? 28.421 25.508 9.527 1.00 77.08 91 ASP B C 1
ATOM 1758 O O . ASP B 1 91 ? 27.705 25.005 10.403 1.00 67.39 91 ASP B O 1
ATOM 1763 N N . GLU B 1 92 ? 28.376 25.117 8.253 1.00 72.79 92 GLU B N 1
ATOM 1764 C CA . GLU B 1 92 ? 27.396 24.162 7.749 1.00 68.62 92 GLU B CA 1
ATOM 1765 C C . GLU B 1 92 ? 27.979 22.751 7.770 1.00 80.57 92 GLU B C 1
ATOM 1766 O O . GLU B 1 92 ? 29.112 22.530 7.320 1.00 76.11 92 GLU B O 1
ATOM 1772 N N . ILE B 1 93 ? 27.209 21.804 8.294 1.00 68.01 93 ILE B N 1
ATOM 1773 C CA . ILE B 1 93 ? 27.579 20.394 8.303 1.00 77.30 93 ILE B CA 1
ATOM 1774 C C . ILE B 1 93 ? 26.890 19.710 7.111 1.00 77.03 93 ILE B C 1
ATOM 1775 O O . ILE B 1 93 ? 25.650 19.657 7.091 1.00 76.54 93 ILE B O 1
ATOM 1780 N N . PRO B 1 94 ? 27.636 19.179 6.154 1.00 87.03 94 PRO B N 1
ATOM 1781 C CA . PRO B 1 94 ? 27.039 18.639 4.915 1.00 79.55 94 PRO B CA 1
ATOM 1782 C C . PRO B 1 94 ? 26.303 17.334 5.174 1.00 82.05 94 PRO B C 1
ATOM 1783 O O . PRO B 1 94 ? 26.919 16.325 5.523 1.00 89.97 94 PRO B O 1
ATOM 1787 N N . ILE B 1 95 ? 24.999 17.336 4.965 1.00 72.94 95 ILE B N 1
ATOM 1788 C CA . ILE B 1 95 ? 24.260 16.086 5.072 1.00 79.02 95 ILE B CA 1
ATOM 1789 C C . ILE B 1 95 ? 24.348 15.342 3.747 1.00 70.75 95 ILE B C 1
ATOM 1790 O O . ILE B 1 95 ? 24.412 15.951 2.671 1.00 68.46 95 ILE B O 1
ATOM 1795 N N . GLU B 1 96 ? 24.382 14.008 3.839 1.00 77.43 96 GLU B N 1
ATOM 1796 C CA . GLU B 1 96 ? 24.441 13.123 2.645 1.00 85.58 96 GLU B CA 1
ATOM 1797 C C . GLU B 1 96 ? 23.037 12.555 2.412 1.00 83.93 96 GLU B C 1
ATOM 1798 O O . GLU B 1 96 ? 22.804 11.383 2.769 1.00 79.97 96 GLU B O 1
ATOM 1804 N N . GLY B 1 97 ? 22.148 13.369 1.836 1.00 84.61 97 GLY B N 1
ATOM 1805 C CA . GLY B 1 97 ? 20.775 12.980 1.605 1.00 83.07 97 GLY B CA 1
ATOM 1806 C C . GLY B 1 97 ? 19.881 13.250 2.794 1.00 78.37 97 GLY B C 1
ATOM 1807 O O . GLY B 1 97 ? 19.182 14.267 2.833 1.00 83.58 97 GLY B O 1
ATOM 1808 N N . TRP B 1 98 ? 19.895 12.335 3.775 1.00 88.00 98 TRP B N 1
ATOM 1809 C CA . TRP B 1 98 ? 19.050 12.471 4.957 1.00 96.76 98 TRP B CA 1
ATOM 1810 C C . TRP B 1 98 ? 19.768 12.063 6.250 1.00 93.06 98 TRP B C 1
ATOM 1811 O O . TRP B 1 98 ? 19.104 11.842 7.271 1.00 97.80 98 TRP B O 1
ATOM 1822 N N . VAL B 1 99 ? 21.102 11.974 6.241 1.00 94.02 99 VAL B N 1
ATOM 1823 C CA . VAL B 1 99 ? 21.881 11.559 7.403 1.00 95.23 99 VAL B CA 1
ATOM 1824 C C . VAL B 1 99 ? 23.031 12.533 7.635 1.00 86.08 99 VAL B C 1
ATOM 1825 O O . VAL B 1 99 ? 23.603 13.092 6.691 1.00 68.43 99 VAL B O 1
ATOM 1829 N N . LYS B 1 100 ? 23.369 12.741 8.908 1.00 90.01 100 LYS B N 1
ATOM 1830 C CA . LYS B 1 100 ? 24.581 13.482 9.226 1.00 97.42 100 LYS B CA 1
ATOM 1831 C C . LYS B 1 100 ? 25.806 12.642 8.858 1.00 104.86 100 LYS B C 1
ATOM 1832 O O . LYS B 1 100 ? 25.782 11.414 9.004 1.00 108.97 100 LYS B O 1
ATOM 1838 N N . PRO B 1 101 ? 26.879 13.263 8.345 1.00 88.62 101 PRO B N 1
ATOM 1839 C CA . PRO B 1 101 ? 28.021 12.459 7.894 1.00 85.26 101 PRO B CA 1
ATOM 1840 C C . PRO B 1 101 ? 28.798 11.849 9.051 1.00 93.55 101 PRO B C 1
ATOM 1841 O O . PRO B 1 101 ? 29.733 12.464 9.574 1.00 84.63 101 PRO B O 1
ATOM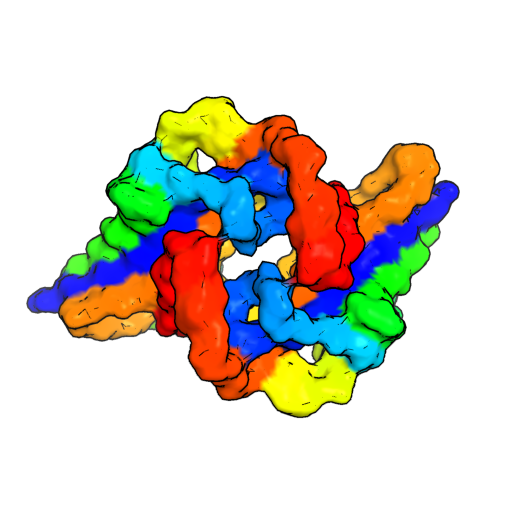 1845 N N . SER B 1 102 ? 28.414 10.644 9.472 1.00 96.06 102 SER B N 1
ATOM 1846 C CA . SER B 1 102 ? 29.163 9.957 10.511 1.00 84.94 102 SER B CA 1
ATOM 1847 C C . SER B 1 102 ? 30.467 9.402 9.942 1.00 85.10 102 SER B C 1
ATOM 1848 O O . SER B 1 102 ? 30.715 9.425 8.732 1.00 91.44 102 SER B O 1
ATOM 1851 N N . LEU B 1 103 ? 31.313 8.891 10.839 1.00 87.46 103 LEU B N 1
ATOM 1852 C CA . LEU B 1 103 ? 32.601 8.322 10.444 1.00 83.18 103 LEU B CA 1
ATOM 1853 C C . LEU B 1 103 ? 32.844 7.074 11.291 1.00 80.70 103 LEU B C 1
ATOM 1854 O O . LEU B 1 103 ? 33.613 7.086 12.255 1.00 74.18 103 LEU B O 1
ATOM 1859 N N . LYS B 1 104 ? 32.186 5.987 10.898 1.00 93.86 104 LYS B N 1
ATOM 1860 C CA . LYS B 1 104 ? 32.168 4.758 11.678 1.00 73.51 104 LYS B CA 1
ATOM 1861 C C . LYS B 1 104 ? 33.522 4.059 11.662 1.00 71.52 104 LYS B C 1
ATOM 1862 O O . LYS B 1 104 ? 34.249 4.077 10.664 1.00 84.12 104 LYS B O 1
ATOM 1868 N N . PHE B 1 105 ? 33.845 3.426 12.789 1.00 82.12 105 PHE B N 1
ATOM 1869 C CA . PHE B 1 105 ? 35.066 2.645 12.954 1.00 90.96 105 PHE B CA 1
ATOM 1870 C C . PHE B 1 105 ? 34.852 1.694 14.129 1.00 89.12 105 PHE B C 1
ATOM 1871 O O . PHE B 1 105 ? 33.868 1.807 14.866 1.00 79.18 105 PHE B O 1
ATOM 1879 N N . MET B 1 106 ? 35.764 0.738 14.292 1.00 92.49 106 MET B N 1
ATOM 1880 C CA . MET B 1 106 ? 35.707 -0.197 15.408 1.00 103.01 106 MET B CA 1
ATOM 1881 C C . MET B 1 106 ? 36.999 -0.108 16.216 1.00 106.75 106 MET B C 1
ATOM 1882 O O . MET B 1 106 ? 38.095 -0.001 15.648 1.00 103.17 106 MET B O 1
ATOM 1887 N N . LEU B 1 107 ? 36.868 -0.182 17.542 1.00 107.74 107 LEU B N 1
ATOM 1888 C CA . LEU B 1 107 ? 37.912 0.189 18.504 1.00 108.04 107 LEU B CA 1
ATOM 1889 C C . LEU B 1 107 ? 38.925 -0.937 18.702 1.00 115.32 107 LEU B C 1
ATOM 1890 O O . LEU B 1 107 ? 38.769 -1.800 19.569 1.00 112.57 107 LEU B O 1
ATOM 1895 N N . ASN B 1 108 ? 40.006 -0.916 17.923 1.00 118.23 108 ASN B N 1
ATOM 1896 C CA . ASN B 1 108 ? 41.044 -1.935 18.050 1.00 119.84 108 ASN B CA 1
ATOM 1897 C C . ASN B 1 108 ? 42.378 -1.410 17.534 1.00 123.46 108 ASN B C 1
ATOM 1898 O O . ASN B 1 108 ? 42.426 -0.691 16.534 1.00 126.66 108 ASN B O 1
ATOM 1903 N N . THR B 1 109 ? 43.454 -1.781 18.227 1.00 126.07 109 THR B N 1
ATOM 1904 C CA . THR B 1 109 ? 44.812 -1.515 17.778 1.00 125.98 109 THR B CA 1
ATOM 1905 C C . THR B 1 109 ? 45.713 -2.608 18.336 1.00 137.18 109 THR B C 1
ATOM 1906 O O . THR B 1 109 ? 45.321 -3.369 19.226 1.00 132.48 109 THR B O 1
ATOM 1910 N N . VAL B 1 110 ? 46.924 -2.695 17.789 1.00 142.09 110 VAL B N 1
ATOM 1911 C CA . VAL B 1 110 ? 47.953 -3.594 18.304 1.00 140.28 110 VAL B CA 1
ATOM 1912 C C . VAL B 1 110 ? 49.260 -2.816 18.412 1.00 140.42 110 VAL B C 1
ATOM 1913 O O . VAL B 1 110 ? 49.572 -1.982 17.553 1.00 138.02 110 VAL B O 1
ATOM 1917 N N . ASN B 1 111 ? 50.018 -3.096 19.480 1.00 140.90 111 ASN B N 1
ATOM 1918 C CA . ASN B 1 111 ? 51.191 -2.333 19.913 1.00 141.29 111 ASN B CA 1
ATOM 1919 C C . ASN B 1 111 ? 50.826 -0.937 20.420 1.00 134.09 111 ASN B C 1
ATOM 1920 O O . ASN B 1 111 ? 51.701 -0.067 20.530 1.00 123.80 111 ASN B O 1
ATOM 1925 N N . GLY B 1 112 ? 49.548 -0.706 20.733 1.00 132.09 112 GLY B N 1
ATOM 1926 C CA . GLY B 1 112 ? 49.074 0.569 21.248 1.00 122.50 112 GLY B CA 1
ATOM 1927 C C . GLY B 1 112 ? 49.198 1.751 20.306 1.00 126.09 112 GLY B C 1
ATOM 1928 O O . GLY B 1 112 ? 48.937 2.892 20.704 1.00 117.13 112 GLY B O 1
ATOM 1929 N N . THR B 1 113 ? 49.580 1.483 19.055 1.00 133.51 113 THR B N 1
ATOM 1930 C CA . THR B 1 113 ? 49.864 2.535 18.084 1.00 128.00 113 THR B CA 1
ATOM 1931 C C . THR B 1 113 ? 48.614 3.367 17.800 1.00 122.76 113 THR B C 1
ATOM 1932 O O . THR B 1 113 ? 47.523 2.823 17.594 1.00 118.41 113 THR B O 1
ATOM 1936 N N . THR B 1 114 ? 48.771 4.695 17.794 1.00 116.30 114 THR B N 1
ATOM 1937 C CA . THR B 1 114 ? 47.636 5.562 17.491 1.00 104.56 114 THR B CA 1
ATOM 1938 C C . THR B 1 114 ? 46.999 5.170 16.170 1.00 10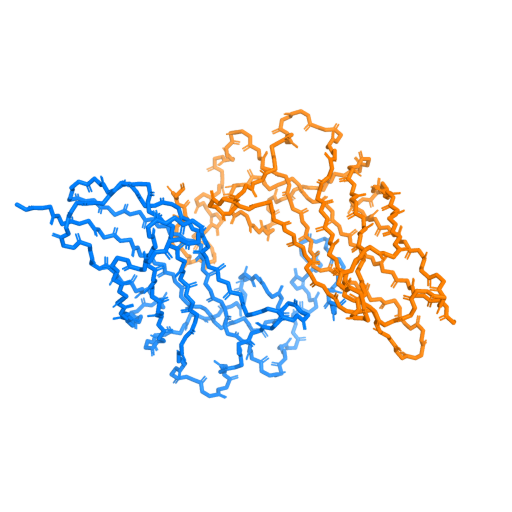3.62 114 THR B C 1
ATOM 1939 O O . THR B 1 114 ? 47.679 4.773 15.217 1.00 113.67 114 THR B O 1
ATOM 1943 N N . ARG B 1 115 ? 45.684 5.310 16.110 1.00 101.69 115 ARG B N 1
ATOM 1944 C CA . ARG B 1 115 ? 44.944 5.124 14.874 1.00 104.15 115 ARG B CA 1
ATOM 1945 C C . ARG B 1 115 ? 44.415 6.477 14.422 1.00 103.25 115 ARG B C 1
ATOM 1946 O O . ARG B 1 115 ? 43.682 7.144 15.161 1.00 95.01 115 ARG B O 1
ATOM 1954 N N . THR B 1 116 ? 44.842 6.901 13.235 1.00 100.19 116 THR B N 1
ATOM 1955 C CA . THR B 1 116 ? 44.410 8.159 12.646 1.00 90.17 116 THR B CA 1
ATOM 1956 C C . THR B 1 116 ? 43.175 7.903 11.794 1.00 86.37 116 THR B C 1
ATOM 1957 O O . THR B 1 116 ? 43.159 6.985 10.970 1.00 89.71 116 THR B O 1
ATOM 1961 N N . ILE B 1 117 ? 42.142 8.701 12.004 1.00 92.88 117 ILE B N 1
ATOM 1962 C CA . ILE B 1 117 ? 40.881 8.516 11.316 1.00 79.88 117 ILE B CA 1
ATOM 1963 C C . ILE B 1 117 ? 40.820 9.480 10.140 1.00 82.19 117 ILE B C 1
ATOM 1964 O O . ILE B 1 117 ? 41.503 10.509 10.104 1.00 77.97 117 ILE B O 1
ATOM 1969 N N . ASN B 1 118 ? 40.013 9.120 9.137 1.00 82.74 118 ASN B N 1
ATOM 1970 C CA . ASN B 1 118 ? 39.799 9.996 8.000 1.00 81.83 118 ASN B CA 1
ATOM 1971 C C . ASN B 1 118 ? 39.236 11.334 8.477 1.00 63.16 118 ASN B C 1
ATOM 1972 O O . ASN B 1 118 ? 38.676 11.432 9.572 1.00 68.92 118 ASN B O 1
ATOM 1977 N N . PRO B 1 119 ? 39.408 12.389 7.693 1.00 67.56 119 PRO B N 1
ATOM 1978 C CA . PRO B 1 119 ? 38.989 13.714 8.153 1.00 78.01 119 PRO B CA 1
ATOM 1979 C C . PRO B 1 119 ? 37.495 13.942 7.945 1.00 74.88 119 PRO B C 1
ATOM 1980 O O . PRO B 1 119 ? 36.803 13.177 7.270 1.00 64.94 119 PRO B O 1
ATOM 1984 N N . LEU B 1 120 ? 37.001 15.002 8.582 1.00 68.31 120 LEU B N 1
ATOM 1985 C CA . LEU B 1 120 ? 35.630 15.463 8.419 1.00 71.27 120 LEU B CA 1
ATOM 1986 C C . LEU B 1 120 ? 35.648 16.964 8.187 1.00 62.23 120 LEU B C 1
ATOM 1987 O O . LEU B 1 120 ? 36.434 17.691 8.800 1.00 72.27 120 LEU B O 1
ATOM 1992 N N . GLY B 1 121 ? 34.782 17.427 7.294 1.00 63.20 121 GLY B N 1
ATOM 1993 C CA . GLY B 1 121 ? 34.809 18.809 6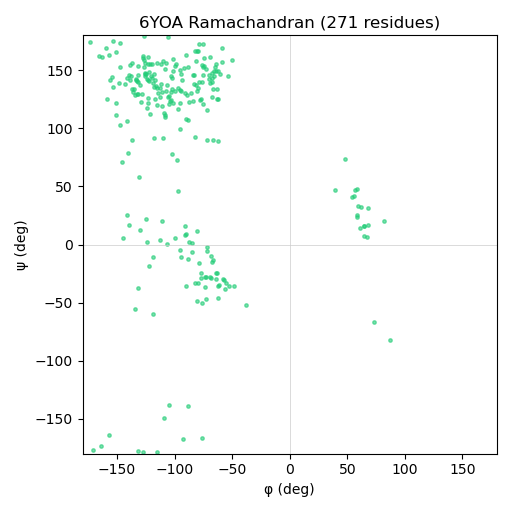.865 1.00 65.26 121 GLY B CA 1
ATOM 1994 C C . GLY B 1 121 ? 33.479 19.519 7.039 1.00 54.97 121 GLY B C 1
ATOM 1995 O O . GLY B 1 121 ? 32.413 18.926 6.903 1.00 53.88 121 GLY B O 1
ATOM 1996 N N . PHE B 1 122 ? 33.575 20.814 7.330 1.00 66.49 122 PHE B N 1
ATOM 1997 C CA . PHE B 1 122 ? 32.420 21.705 7.356 1.00 70.67 122 PHE B CA 1
ATOM 1998 C C . PHE B 1 122 ? 32.273 22.390 6.004 1.00 63.61 122 PHE B C 1
ATOM 1999 O O . PHE B 1 122 ? 33.267 22.772 5.384 1.00 71.20 122 PHE B O 1
ATOM 2007 N N . PHE B 1 123 ? 31.036 22.568 5.554 1.00 65.96 123 PHE B N 1
ATOM 2008 C CA . PHE B 1 123 ? 30.811 23.186 4.254 1.00 75.46 123 PHE B CA 1
ATOM 2009 C C . PHE B 1 123 ? 30.848 24.705 4.338 1.00 68.37 123 PHE B C 1
ATOM 2010 O O . PHE B 1 123 ? 30.329 25.303 5.283 1.00 72.55 123 PHE B O 1
ATOM 2018 N N . LYS B 1 124 ? 31.484 25.328 3.351 1.00 70.76 124 LYS B N 1
ATOM 2019 C CA . LYS B 1 124 ? 31.471 26.777 3.232 1.00 73.50 124 LYS B CA 1
ATOM 2020 C C . LYS B 1 124 ? 30.259 27.212 2.410 1.00 83.58 124 LYS B C 1
ATOM 2021 O O . LYS B 1 124 ? 29.747 26.459 1.573 1.00 86.56 124 LYS B O 1
ATOM 2027 N N . LYS B 1 125 ? 29.784 28.437 2.669 1.00 71.33 125 LYS B N 1
ATOM 2028 C CA . LYS B 1 125 ? 28.577 28.907 1.990 1.00 91.06 125 LYS B CA 1
ATOM 2029 C C . LYS B 1 125 ? 28.853 29.224 0.527 1.00 91.54 125 LYS B C 1
ATOM 2030 O O . LYS B 1 125 ? 28.093 28.812 -0.358 1.00 102.84 125 LYS B O 1
ATOM 2036 N N . GLU B 1 126 ? 29.932 29.946 0.252 1.00 84.64 126 GLU B N 1
ATOM 2037 C CA . GLU B 1 126 ? 30.298 30.324 -1.107 1.00 91.96 126 GLU B CA 1
ATOM 2038 C C . GLU B 1 126 ? 31.533 29.521 -1.498 1.00 89.14 126 GLU B C 1
ATOM 2039 O O . GLU B 1 126 ? 32.608 29.700 -0.910 1.00 83.63 126 GLU B O 1
ATOM 2045 N N . ALA B 1 127 ? 31.375 28.620 -2.468 1.00 75.96 127 ALA B N 1
ATOM 2046 C CA . ALA B 1 127 ? 32.523 27.873 -2.963 1.00 79.46 127 ALA B CA 1
ATOM 2047 C C . ALA B 1 127 ? 33.554 28.837 -3.542 1.00 77.47 127 ALA B C 1
ATOM 2048 O O . ALA B 1 127 ? 33.210 29.894 -4.079 1.00 71.89 127 ALA B O 1
ATOM 2050 N N . LEU B 1 128 ? 34.833 28.485 -3.398 1.00 64.04 128 LEU B N 1
ATOM 2051 C CA . LEU B 1 128 ? 35.879 29.334 -3.943 1.00 72.48 128 LEU B CA 1
ATOM 2052 C C . LEU B 1 128 ? 35.774 29.389 -5.465 1.00 82.28 128 LEU B C 1
ATOM 2053 O O . LEU B 1 128 ? 35.223 28.479 -6.094 1.00 85.83 128 LEU B O 1
ATOM 2058 N N . PRO B 1 129 ? 36.287 30.456 -6.083 1.00 80.25 129 PRO B N 1
ATOM 2059 C CA . PRO B 1 129 ? 36.284 30.515 -7.554 1.00 75.85 129 PRO B CA 1
ATOM 2060 C C . PRO B 1 129 ? 37.393 29.703 -8.211 1.00 75.24 129 PRO B C 1
ATOM 2061 O O . PRO B 1 129 ? 37.290 29.425 -9.414 1.00 91.25 129 PRO B O 1
ATOM 2065 N N . LYS B 1 130 ? 38.426 29.291 -7.471 1.00 62.46 130 LYS B N 1
ATOM 2066 C CA . LYS B 1 130 ? 39.518 28.496 -8.028 1.00 62.71 130 LYS B CA 1
ATOM 2067 C C . LYS B 1 130 ? 39.273 26.994 -7.924 1.00 67.20 130 LYS B C 1
ATOM 2068 O O . LYS B 1 130 ? 40.216 26.206 -8.074 1.00 68.59 130 LYS B O 1
ATOM 2074 N N . CYS B 1 131 ? 38.034 26.590 -7.669 1.00 69.89 131 CYS B N 1
ATOM 2075 C CA . CYS B 1 131 ? 37.651 25.199 -7.435 1.00 70.15 131 CYS B CA 1
ATOM 2076 C C . CYS B 1 131 ? 37.499 24.446 -8.744 1.00 60.61 131 CYS B C 1
ATOM 2077 O O . CYS B 1 131 ? 37.968 23.302 -8.833 1.00 58.11 131 CYS B O 1
ATOM 2080 N N . PRO B 1 132 ? 36.775 24.991 -9.723 1.00 72.28 132 PRO B N 1
ATOM 2081 C CA . PRO B 1 132 ? 36.781 24.352 -11.044 1.00 55.58 132 PRO B CA 1
ATOM 2082 C C . PRO B 1 132 ? 38.180 24.031 -11.527 1.00 56.76 132 PRO B C 1
ATOM 2083 O O . PRO B 1 132 ? 38.389 23.007 -12.187 1.00 70.36 132 PRO B O 1
ATOM 2087 N N . GLN B 1 133 ? 39.150 24.892 -11.211 1.00 71.20 133 GLN B N 1
ATOM 2088 C CA . GLN B 1 133 ? 40.545 24.600 -11.506 1.00 62.76 133 GLN B CA 1
ATOM 2089 C C . GLN B 1 133 ? 41.028 23.353 -10.774 1.00 71.47 133 GLN B C 1
ATOM 2090 O O . GLN B 1 133 ? 41.840 22.596 -11.319 1.00 69.91 133 GLN B O 1
ATOM 2096 N N . VAL B 1 134 ? 40.545 23.115 -9.551 1.00 65.75 134 VAL B N 1
ATOM 2097 C CA . VAL B 1 134 ? 41.007 21.960 -8.782 1.00 62.54 134 VAL B CA 1
ATOM 2098 C C . VAL B 1 134 ? 40.383 20.665 -9.300 1.00 65.74 134 VAL B C 1
ATOM 2099 O O . VAL B 1 134 ? 41.095 19.685 -9.557 1.00 71.91 134 VAL B O 1
ATOM 2103 N N . PHE B 1 135 ? 39.063 20.644 -9.454 1.00 51.39 135 PHE B N 1
ATOM 2104 C CA . PHE B 1 135 ? 38.387 19.427 -9.964 1.00 59.34 135 PHE B CA 1
ATOM 2105 C C . PHE B 1 135 ? 38.974 19.075 -11.326 1.00 65.78 135 PHE B C 1
ATOM 2106 O O . PHE B 1 135 ? 39.018 17.894 -11.692 1.00 60.57 135 PHE B O 1
ATOM 2114 N N . ASN B 1 136 ? 39.424 20.095 -12.049 1.00 57.47 136 ASN B N 1
ATOM 2115 C CA . ASN B 1 136 ? 39.994 19.873 -13.400 1.00 68.52 136 ASN B CA 1
ATOM 2116 C C . ASN B 1 136 ? 41.368 19.221 -13.276 1.00 64.57 136 ASN B C 1
ATOM 2117 O O . ASN B 1 136 ? 41.766 18.516 -14.198 1.00 65.46 136 ASN B O 1
ATOM 2122 N N . LYS B 1 137 ? 42.065 19.468 -12.177 1.00 49.96 137 LYS B N 1
ATOM 2123 C CA . LYS B 1 137 ? 43.394 18.893 -12.012 1.00 62.69 137 LYS B CA 1
ATOM 2124 C C . LYS B 1 137 ? 43.280 17.440 -11.575 1.00 67.51 137 LYS B C 1
ATOM 2125 O O . LYS B 1 137 ? 44.092 16.592 -11.966 1.00 57.13 137 LYS B O 1
ATOM 2131 N N . LEU B 1 138 ? 42.248 17.136 -10.799 1.00 62.06 138 LEU B N 1
ATOM 2132 C CA . LEU B 1 138 ? 41.885 15.765 -10.505 1.00 66.15 138 LEU B CA 1
ATOM 2133 C C . LEU B 1 138 ? 40.996 15.175 -11.594 1.00 66.35 138 LEU B C 1
ATOM 2134 O O . LEU B 1 138 ? 40.609 14.005 -11.496 1.00 66.13 138 LEU B O 1
ATOM 2139 N N . GLY B 1 139 ? 40.698 15.947 -12.636 1.00 57.74 139 GLY B N 1
ATOM 2140 C CA . GLY B 1 139 ? 40.005 15.407 -13.794 1.00 59.72 139 GLY B CA 1
ATOM 2141 C C . GLY B 1 139 ? 38.691 14.740 -13.465 1.00 59.28 139 GLY B C 1
ATOM 2142 O O . GLY B 1 139 ? 38.388 13.666 -13.997 1.00 58.00 139 GLY B O 1
ATOM 2143 N N . MET B 1 140 ? 37.913 15.338 -12.582 1.00 57.13 140 MET B N 1
ATOM 2144 C CA . MET B 1 140 ? 36.616 14.798 -12.236 1.00 56.81 140 MET B CA 1
ATOM 2145 C C . MET B 1 140 ? 35.525 15.769 -12.666 1.00 60.05 140 MET B C 1
ATOM 2146 O O . MET B 1 140 ? 35.761 16.972 -12.835 1.00 61.12 140 MET B O 1
ATOM 2151 N N . TYR B 1 141 ? 34.330 15.223 -12.871 1.00 56.22 141 TYR B N 1
ATOM 2152 C CA . TYR B 1 141 ? 33.162 16.052 -13.129 1.00 64.66 141 TYR B CA 1
ATOM 2153 C C . TYR B 1 141 ? 32.711 16.678 -11.814 1.00 62.57 141 TYR B C 1
ATOM 2154 O O . TYR B 1 141 ? 32.419 15.945 -10.861 1.00 64.15 141 TYR B O 1
ATOM 2163 N N . PRO B 1 142 ? 32.664 18.004 -11.710 1.00 54.64 142 PRO B N 1
ATOM 2164 C CA . PRO B 1 142 ? 32.373 18.657 -10.418 1.00 59.66 142 PRO B CA 1
ATOM 2165 C C . PRO B 1 142 ? 30.982 18.311 -9.914 1.00 80.02 142 PRO B C 1
ATOM 2166 O O . PRO B 1 142 ? 29.982 18.520 -10.623 1.00 66.65 142 PRO B O 1
ATOM 2170 N N . PRO B 1 143 ? 30.871 17.798 -8.684 1.00 70.57 143 PRO B N 1
ATOM 2171 C CA . PRO B 1 143 ? 29.548 17.450 -8.147 1.00 65.94 143 PRO B CA 1
ATOM 2172 C C . PRO B 1 143 ? 28.703 18.694 -7.909 1.00 64.46 143 PRO B C 1
ATOM 2173 O O . PRO B 1 143 ? 29.199 19.724 -7.446 1.00 65.63 143 PRO B O 1
ATOM 2177 N N . ASN B 1 144 ? 27.405 18.585 -8.232 1.00 74.15 144 ASN B N 1
ATOM 2178 C CA . ASN B 1 144 ? 26.486 19.718 -8.151 1.00 78.57 144 ASN B CA 1
ATOM 2179 C C . ASN B 1 144 ? 25.121 19.296 -7.629 1.00 100.59 144 ASN B C 1
ATOM 2180 O O . ASN B 1 144 ? 24.108 19.937 -7.933 1.00 114.77 144 ASN B O 1
ATOM 2185 N N . MET B 1 145 ? 25.070 18.218 -6.861 1.00 100.69 145 MET B N 1
ATOM 2186 C CA . MET B 1 145 ? 23.835 17.831 -6.215 1.00 101.94 145 MET B CA 1
ATOM 2187 C C . MET B 1 145 ? 23.695 18.638 -4.926 1.00 126.79 145 MET B C 1
ATOM 2188 O O . MET B 1 145 ? 22.591 18.820 -4.413 1.00 144.76 145 MET B O 1
#

Organism: Ligustrum vulgare (NCBI:txid13597)

Radius of gyration: 19.07 Å; Cα contacts (8 Å, |Δi|>4): 688; chains: 2; bounding box: 48×38×50 Å